Protein AF-A0A1S4FGE3-F1 (afdb_monomer)

InterPro domains:
  IPR006578 MADF domain [PF10545] (17-97)
  IPR006578 MADF domain [PS51029] (16-102)
  IPR039353 Transcription factor Adf-1 [PTHR12243] (13-329)

Radius of gyration: 38.22 Å; Cα contacts (8 Å, |Δi|>4): 80; chains: 1; bounding box: 98×77×122 Å

Solvent-accessible surface area (backbone atoms only — not comparable to full-atom values): 21912 Å² total; per-residue (Å²): 134,83,79,74,93,75,52,76,67,59,53,55,54,50,50,54,50,48,51,53,51,63,76,37,48,58,77,72,36,75,86,43,82,64,38,77,39,60,68,62,39,51,52,50,30,32,60,60,8,54,80,70,80,31,53,26,68,52,36,48,52,52,50,52,56,51,50,54,52,42,53,54,52,51,53,48,54,75,74,38,86,76,83,79,65,86,75,61,81,61,48,76,72,53,50,72,51,64,83,60,56,68,74,84,64,89,51,89,72,68,80,80,77,79,78,80,77,76,91,78,83,91,78,94,76,91,79,82,94,76,87,92,82,85,84,88,76,87,82,89,82,86,89,82,87,83,84,89,85,89,81,86,80,92,79,90,84,82,90,83,87,79,85,73,81,77,82,73,81,79,74,85,73,89,80,81,80,95,80,86,88,87,79,91,81,82,92,77,88,79,82,88,80,90,85,82,88,83,90,76,83,82,80,88,79,74,87,77,75,80,83,57,75,68,59,59,53,52,52,54,52,55,51,51,54,52,51,51,54,55,55,58,72,64,72,79,58,84,85,47,60,76,59,46,54,59,49,51,52,54,49,51,51,52,51,51,52,51,44,55,55,26,54,76,77,38,52,70,59,28,53,53,49,50,53,54,50,52,51,51,54,51,50,53,52,50,51,54,49,51,57,50,51,53,52,53,51,51,51,51,52,54,52,50,51,51,52,52,53,50,52,54,51,52,51,52,51,52,52,52,52,52,54,53,53,53,55,59,53,58,62,65,78,75,112

Sequence (335 aa):
MRMSINTPEDCTINEQFIKLVHETPILWNLHLPLYRNREIKDQKWAEVGAVFNLSGTEAYKKFVALREKYKREQKLRESKSIAQTECWRLYDKLKFLDTVSFSRDRRWSKPKVVIRRQNGFGVSTALTRQDLSTLLVKSEFPEMHMESIPTSPSYQMSGEPSENESSEAYQDNSDYYNDSTMQGAHSEEPDGPDYAEKIESMPDVHPVASTSSTSIQHHQQQFLNRLESKTNAILDDHEKRKSSWVRCETLGHRVAQTMHTLEEHDPDLALKFDIMLSEAITSIKKDQLQRLIARQDQQREDDEQRKRLETVRLQQQQIMQMQQRQQQNTDNDTT

Structure (mmCIF, N/CA/C/O backbone):
data_AF-A0A1S4FGE3-F1
#
_entry.id   AF-A0A1S4FGE3-F1
#
loop_
_atom_site.group_PDB
_atom_site.id
_atom_site.type_symbol
_atom_site.label_atom_id
_atom_site.label_alt_id
_atom_site.label_comp_id
_atom_site.label_asym_id
_atom_site.label_entity_id
_atom_site.label_seq_id
_atom_site.pdbx_PDB_ins_code
_atom_site.Cartn_x
_atom_site.Cartn_y
_atom_site.Cartn_z
_atom_site.occupancy
_atom_site.B_iso_or_equiv
_atom_site.auth_seq_id
_atom_site.auth_comp_id
_atom_site.auth_asym_id
_atom_site.auth_atom_id
_atom_site.pdbx_PDB_model_num
ATOM 1 N N . MET A 1 1 ? 14.288 -14.459 20.335 1.00 33.69 1 MET A N 1
ATOM 2 C CA . MET A 1 1 ? 14.213 -15.695 19.525 1.00 33.69 1 MET A CA 1
ATOM 3 C C . MET A 1 1 ? 13.157 -15.518 18.446 1.00 33.69 1 MET A C 1
ATOM 5 O O . MET A 1 1 ? 11.995 -15.336 18.780 1.00 33.69 1 MET A O 1
ATOM 9 N N . ARG A 1 2 ? 13.541 -15.503 17.164 1.00 33.84 2 ARG A N 1
ATOM 10 C CA . ARG A 1 2 ? 12.575 -15.642 16.063 1.00 33.84 2 ARG A CA 1
ATOM 11 C C . ARG A 1 2 ? 12.194 -17.119 16.002 1.00 33.84 2 ARG A C 1
ATOM 13 O O . ARG A 1 2 ? 13.060 -17.933 15.708 1.00 33.84 2 ARG A O 1
ATOM 20 N N . MET A 1 3 ? 10.950 -17.447 16.339 1.00 34.97 3 MET A N 1
ATOM 21 C CA . MET A 1 3 ? 10.419 -18.803 16.204 1.00 34.97 3 MET A CA 1
ATOM 22 C C . MET A 1 3 ? 10.478 -19.204 14.726 1.00 34.97 3 MET A C 1
ATOM 24 O O . MET A 1 3 ? 9.911 -18.527 13.867 1.00 34.97 3 MET A O 1
ATOM 28 N N . SER A 1 4 ? 11.240 -20.252 14.431 1.00 40.00 4 SER A N 1
ATOM 29 C CA . SER A 1 4 ? 11.404 -20.834 13.102 1.00 40.00 4 SER A CA 1
ATOM 30 C C . SER A 1 4 ? 10.084 -21.480 12.665 1.00 40.00 4 SER A C 1
ATOM 32 O O . SER A 1 4 ? 9.757 -22.568 13.112 1.00 40.00 4 SER A O 1
ATOM 34 N N . ILE A 1 5 ? 9.326 -20.808 11.794 1.00 46.69 5 ILE A N 1
ATOM 35 C CA . ILE A 1 5 ? 7.921 -21.110 11.416 1.00 46.69 5 ILE A CA 1
ATOM 36 C C . ILE A 1 5 ? 7.782 -22.349 10.495 1.00 46.69 5 ILE A C 1
ATOM 38 O O . ILE A 1 5 ? 6.831 -22.451 9.728 1.00 46.69 5 ILE A O 1
ATOM 42 N N . ASN A 1 6 ? 8.739 -23.276 10.492 1.00 46.56 6 ASN A N 1
ATOM 43 C CA . ASN A 1 6 ? 8.763 -24.384 9.530 1.00 46.56 6 ASN A CA 1
ATOM 44 C C . ASN A 1 6 ? 9.095 -25.735 10.184 1.00 46.56 6 ASN A C 1
ATOM 46 O O . ASN A 1 6 ? 9.759 -26.564 9.561 1.00 46.56 6 ASN A O 1
ATOM 50 N N . THR A 1 7 ? 8.658 -25.988 11.420 1.00 55.31 7 THR A N 1
ATOM 51 C CA . THR A 1 7 ? 8.565 -27.379 11.885 1.00 55.31 7 THR A CA 1
ATOM 52 C C . THR A 1 7 ? 7.315 -28.021 11.254 1.00 55.31 7 THR A C 1
ATOM 54 O O . THR A 1 7 ? 6.288 -27.360 11.079 1.00 55.31 7 THR A O 1
ATOM 57 N N . PRO A 1 8 ? 7.370 -29.298 10.842 1.00 58.94 8 PRO A N 1
ATOM 58 C CA . PRO A 1 8 ? 6.230 -29.977 10.218 1.00 58.94 8 PRO A CA 1
ATOM 59 C C . PRO A 1 8 ? 5.008 -30.085 11.148 1.00 58.94 8 PRO A C 1
ATOM 61 O O . PRO A 1 8 ? 3.876 -30.108 10.668 1.00 58.94 8 PRO A O 1
ATOM 64 N N . GLU A 1 9 ? 5.222 -30.078 12.464 1.00 61.41 9 GLU A N 1
ATOM 65 C CA . GLU A 1 9 ? 4.172 -30.113 13.491 1.00 61.41 9 GLU A CA 1
ATOM 66 C C . GLU A 1 9 ? 3.326 -28.828 13.509 1.00 61.41 9 GLU A C 1
ATOM 68 O O . GLU A 1 9 ? 2.098 -28.890 13.627 1.00 61.41 9 GLU A O 1
ATOM 73 N N . ASP A 1 10 ? 3.947 -27.670 13.263 1.00 66.12 10 ASP A N 1
ATOM 74 C CA . ASP A 1 10 ? 3.248 -26.383 13.201 1.00 66.12 10 ASP A CA 1
ATOM 75 C C . ASP A 1 10 ? 2.266 -26.315 12.024 1.00 66.12 10 ASP A C 1
ATOM 77 O O . ASP A 1 10 ? 1.242 -25.630 12.095 1.00 66.12 10 ASP A O 1
ATOM 81 N N . CYS A 1 11 ? 2.545 -27.022 10.924 1.00 72.69 11 CYS A N 1
ATOM 82 C CA . CYS A 1 11 ? 1.648 -27.061 9.772 1.00 72.69 11 CYS A CA 1
ATOM 83 C C . CYS A 1 11 ? 0.326 -27.747 10.140 1.00 72.69 11 CYS A C 1
ATOM 85 O O . CYS A 1 11 ? -0.731 -27.161 9.920 1.00 72.69 11 CYS A O 1
ATOM 87 N N . THR A 1 12 ? 0.381 -28.903 10.803 1.00 83.62 12 THR A N 1
ATOM 88 C CA . THR A 1 12 ? -0.801 -29.676 11.216 1.00 83.62 12 THR A CA 1
ATOM 89 C C . THR A 1 12 ? -1.676 -28.915 12.214 1.00 83.62 12 THR A C 1
ATOM 91 O O . THR A 1 12 ? -2.897 -28.872 12.061 1.00 83.62 12 THR A O 1
ATOM 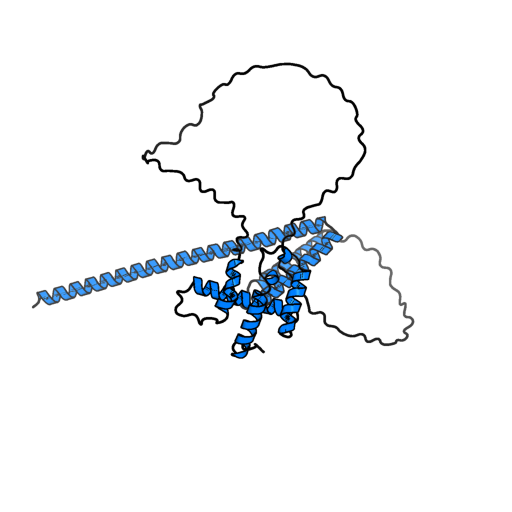94 N N . ILE A 1 13 ? -1.067 -28.251 13.204 1.00 88.00 13 ILE A N 1
ATOM 95 C CA . ILE A 1 13 ? -1.803 -27.443 14.191 1.00 88.00 13 ILE A CA 1
ATOM 96 C C . ILE A 1 13 ? -2.501 -26.265 13.502 1.00 88.00 13 ILE A C 1
ATOM 98 O O . ILE A 1 13 ? -3.664 -25.971 13.775 1.00 88.00 13 ILE A O 1
ATOM 102 N N . ASN A 1 14 ? -1.812 -25.592 12.576 1.00 90.75 14 ASN A N 1
ATOM 103 C CA . ASN A 1 14 ? -2.400 -24.485 11.828 1.00 90.75 14 ASN A CA 1
ATOM 104 C C . ASN A 1 14 ? -3.517 -24.953 10.881 1.00 90.75 14 ASN A C 1
ATOM 106 O O . ASN A 1 14 ? -4.505 -24.240 10.732 1.00 90.75 14 ASN A O 1
ATOM 110 N N . GLU A 1 15 ? -3.407 -26.139 10.276 1.00 91.94 15 GLU A N 1
ATOM 111 C CA . GLU A 1 15 ? -4.487 -26.731 9.473 1.00 91.94 15 GLU A CA 1
ATOM 112 C C . GLU A 1 15 ? -5.746 -26.975 10.308 1.00 91.94 15 GLU A C 1
ATOM 114 O O . GLU A 1 15 ? -6.838 -26.580 9.897 1.00 91.94 15 GLU A O 1
ATOM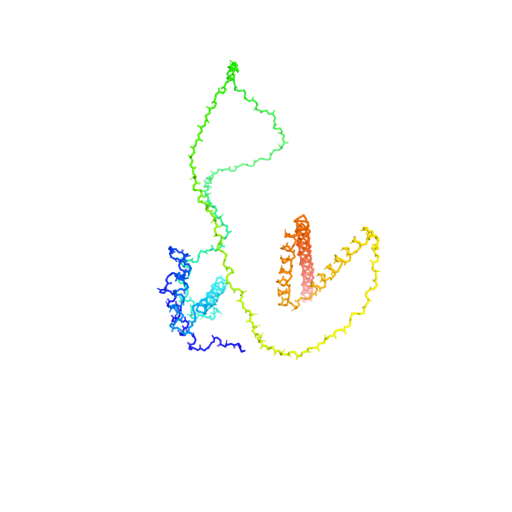 119 N N . GLN A 1 16 ? -5.598 -27.583 11.488 1.00 92.75 16 GLN A N 1
ATOM 120 C CA . GLN A 1 16 ? -6.715 -27.823 12.404 1.00 92.75 16 GLN A CA 1
ATOM 121 C C . GLN A 1 16 ? -7.332 -26.510 12.893 1.00 92.75 16 GLN A C 1
ATOM 123 O O . GLN A 1 16 ? -8.554 -26.376 12.919 1.00 92.75 16 GLN A O 1
ATOM 128 N N . PHE A 1 17 ? -6.496 -25.519 13.209 1.00 94.25 17 PHE A N 1
ATOM 129 C CA . PHE A 1 17 ? -6.947 -24.192 13.613 1.00 94.25 17 PHE A CA 1
ATOM 130 C C . PHE A 1 17 ? -7.776 -23.516 12.515 1.00 94.25 17 PHE A C 1
ATOM 132 O O . PHE A 1 17 ? -8.879 -23.038 12.770 1.00 94.25 17 PHE A O 1
ATOM 139 N N . ILE A 1 18 ? -7.284 -23.518 11.271 1.00 94.50 18 ILE A N 1
ATOM 140 C CA . ILE A 1 18 ? -8.003 -22.950 10.122 1.00 94.50 18 ILE A CA 1
ATOM 141 C C . ILE A 1 18 ? -9.325 -23.684 9.896 1.00 94.50 18 ILE A C 1
ATOM 143 O O . ILE A 1 18 ? -10.336 -23.039 9.622 1.00 94.50 18 ILE A O 1
ATOM 147 N N . LYS A 1 19 ? -9.333 -25.016 10.029 1.00 94.50 19 LYS A N 1
ATOM 148 C CA . LYS A 1 19 ? -10.546 -25.824 9.890 1.00 94.50 19 LYS A CA 1
ATOM 149 C C . LYS A 1 19 ? -11.605 -25.422 10.920 1.00 94.50 19 LYS A C 1
ATOM 151 O O . LYS A 1 19 ? -12.747 -25.194 10.535 1.00 94.50 19 LYS A O 1
ATOM 156 N N . LEU A 1 20 ? -11.218 -25.264 12.186 1.00 95.25 20 LEU A N 1
ATOM 157 C CA . LEU A 1 20 ? -12.145 -24.863 13.242 1.00 95.25 20 LEU A CA 1
ATOM 158 C C . LEU A 1 20 ? -12.687 -23.444 13.008 1.00 95.25 20 LEU A C 1
ATOM 160 O O . LEU A 1 20 ? -13.889 -23.221 13.107 1.00 95.25 20 LEU A O 1
ATOM 164 N N . VAL A 1 21 ? -11.829 -22.500 12.596 1.00 94.69 21 VAL A N 1
ATOM 165 C CA . VAL A 1 21 ? -12.273 -21.142 12.234 1.00 94.69 21 VAL A CA 1
ATOM 166 C C . VAL A 1 21 ? -13.258 -21.175 11.062 1.00 94.69 21 VAL A C 1
ATOM 168 O O . VAL A 1 21 ? -14.271 -20.475 11.094 1.00 94.69 21 VAL A O 1
ATOM 171 N N . HIS A 1 22 ? -12.998 -22.000 10.045 1.00 94.50 22 HIS A N 1
ATOM 172 C CA . HIS A 1 22 ? -13.895 -22.183 8.904 1.00 94.50 22 HIS A CA 1
ATOM 173 C C . HIS A 1 22 ? -15.272 -22.721 9.335 1.00 94.50 22 HIS A C 1
ATOM 175 O O . HIS A 1 22 ? -16.289 -22.185 8.897 1.00 94.50 22 HIS A O 1
ATOM 181 N N . GLU A 1 23 ? -15.306 -23.695 10.250 1.00 94.50 23 GLU A N 1
ATOM 182 C CA . GLU A 1 23 ? -16.528 -24.257 10.855 1.00 94.50 23 GLU A CA 1
ATOM 183 C C . GLU A 1 23 ? -17.288 -23.261 11.753 1.00 94.50 23 GLU A C 1
ATOM 185 O O . GLU A 1 23 ? -18.463 -23.472 12.051 1.00 94.50 23 GLU A O 1
ATOM 190 N N . THR A 1 24 ? -16.673 -22.127 12.109 1.00 94.12 24 THR A N 1
ATOM 191 C CA . THR A 1 24 ? -17.303 -21.012 12.838 1.00 94.12 24 THR A CA 1
ATOM 192 C C . THR A 1 24 ? -17.514 -19.762 11.958 1.00 94.12 24 THR A C 1
ATOM 194 O O . THR A 1 24 ? -16.797 -18.766 12.101 1.00 94.12 24 THR A O 1
ATOM 197 N N . PRO A 1 25 ? -18.526 -19.743 11.065 1.00 91.56 25 PRO A N 1
ATOM 198 C CA . PRO A 1 25 ? -18.816 -18.631 10.157 1.00 91.56 25 PRO A CA 1
ATOM 199 C C . PRO A 1 25 ? -18.889 -17.239 10.790 1.00 91.56 25 PRO A C 1
ATOM 201 O O . PRO A 1 25 ? -18.498 -16.269 10.152 1.00 91.56 25 PRO A O 1
ATOM 204 N N . ILE A 1 26 ? -19.346 -17.114 12.041 1.00 92.44 26 ILE A N 1
ATOM 205 C CA . ILE A 1 26 ? -19.479 -15.818 12.737 1.00 92.44 26 ILE A CA 1
ATOM 206 C C . ILE A 1 26 ? -18.128 -15.081 12.838 1.00 92.44 26 ILE A C 1
ATOM 208 O O . ILE A 1 26 ? -18.096 -13.854 12.905 1.00 92.44 26 ILE A O 1
ATOM 212 N N . LEU A 1 27 ? -17.002 -15.801 12.795 1.00 92.44 27 LEU A N 1
ATOM 213 C CA . LEU A 1 27 ? -15.669 -15.204 12.895 1.00 92.44 27 LEU A CA 1
ATOM 214 C C . LEU A 1 27 ? -15.184 -14.547 11.596 1.00 92.44 27 LEU A C 1
ATOM 216 O O . LEU A 1 27 ? -14.357 -13.632 11.643 1.00 92.44 27 LEU A O 1
ATOM 220 N N . TRP A 1 28 ? -15.674 -14.986 10.435 1.00 90.44 28 TRP A N 1
ATOM 221 C CA . TRP A 1 28 ? -15.123 -14.583 9.135 1.00 90.44 28 TRP A CA 1
ATOM 222 C C . TRP A 1 28 ? -16.167 -14.155 8.101 1.00 90.44 28 TRP A C 1
ATOM 224 O O . TRP A 1 28 ? -15.826 -13.407 7.186 1.00 90.44 28 TRP A O 1
ATOM 234 N N . ASN A 1 29 ? -17.419 -14.585 8.231 1.00 89.31 29 ASN A N 1
ATOM 235 C CA . ASN A 1 29 ? -18.477 -14.314 7.269 1.00 89.31 29 ASN A CA 1
ATOM 236 C C . ASN A 1 29 ? -19.230 -13.020 7.610 1.00 89.31 29 ASN A C 1
ATOM 238 O O . ASN A 1 29 ? -20.073 -12.994 8.506 1.00 89.31 29 ASN A O 1
ATOM 242 N N . LEU A 1 30 ? -18.964 -11.966 6.834 1.00 86.81 30 LEU A N 1
ATOM 243 C CA . LEU A 1 30 ? -19.574 -10.644 7.004 1.00 86.81 30 LEU A CA 1
ATOM 244 C C . LEU A 1 30 ? -21.077 -10.607 6.683 1.00 86.81 30 LEU A C 1
ATOM 246 O O . LEU A 1 30 ? -21.754 -9.656 7.066 1.00 86.81 30 LEU A O 1
ATOM 250 N N . HIS A 1 31 ? -21.605 -11.609 5.976 1.00 86.31 31 HIS A N 1
ATOM 251 C CA . HIS A 1 31 ? -23.025 -11.668 5.623 1.00 86.31 31 HIS A CA 1
ATOM 252 C C . HIS A 1 31 ? -23.911 -12.131 6.780 1.00 86.31 31 HIS A C 1
ATOM 254 O O . HIS A 1 31 ? -25.134 -12.025 6.691 1.00 86.31 31 HIS A O 1
ATOM 260 N N . LEU A 1 32 ? -23.325 -12.653 7.860 1.00 87.12 32 LEU A N 1
ATOM 261 C CA . LEU A 1 32 ? -24.103 -13.074 9.015 1.00 87.12 32 LEU A CA 1
ATOM 262 C C . LEU A 1 32 ? -24.541 -11.858 9.837 1.00 87.12 32 LEU A C 1
ATOM 264 O O . LEU A 1 32 ? -23.693 -11.047 10.208 1.00 87.12 32 LEU A O 1
ATOM 268 N N . PRO A 1 33 ? -25.828 -11.750 10.216 1.00 86.62 33 PRO A N 1
ATOM 269 C CA . PRO A 1 33 ? -26.301 -10.671 11.086 1.00 86.62 33 PRO A CA 1
ATOM 270 C C . PRO A 1 33 ? -25.510 -10.590 12.399 1.00 86.62 33 PRO A C 1
ATOM 272 O O . PRO A 1 33 ? -25.158 -9.507 12.862 1.00 86.62 33 PRO A O 1
ATOM 275 N N . LEU A 1 34 ? -25.150 -11.756 12.946 1.00 87.38 34 LEU A N 1
ATOM 276 C CA . LEU A 1 34 ? -24.386 -11.889 14.186 1.00 87.38 34 LEU A CA 1
ATOM 277 C C . LEU A 1 34 ? -22.908 -11.495 14.049 1.00 87.38 34 LEU A C 1
ATOM 279 O O . LEU A 1 34 ? -22.242 -11.329 15.063 1.00 87.38 34 LEU A O 1
ATOM 283 N N . TYR A 1 35 ? -22.387 -11.300 12.832 1.00 87.06 35 TYR A N 1
ATOM 284 C CA . TYR A 1 35 ? -20.998 -10.876 12.616 1.00 87.06 35 TYR A CA 1
ATOM 285 C C . TYR A 1 35 ? -20.697 -9.508 13.247 1.00 87.06 35 TYR A C 1
ATOM 287 O O . TYR A 1 35 ? -19.576 -9.254 13.688 1.00 87.06 35 TYR A O 1
ATOM 295 N N . ARG A 1 36 ? -21.694 -8.614 13.302 1.00 86.88 36 ARG A N 1
ATOM 296 C CA . ARG A 1 36 ? -21.554 -7.287 13.924 1.00 86.88 36 ARG A CA 1
ATOM 297 C C . ARG A 1 36 ? -21.568 -7.335 15.452 1.00 86.88 36 ARG A C 1
ATOM 299 O O . ARG A 1 36 ? -21.158 -6.366 16.081 1.00 86.88 36 ARG A O 1
ATOM 306 N N . ASN A 1 37 ? -22.014 -8.440 16.051 1.00 92.00 37 ASN A N 1
ATOM 307 C CA . ASN A 1 37 ? -22.041 -8.574 17.499 1.00 92.00 37 ASN A CA 1
ATOM 308 C C . ASN A 1 37 ? -20.637 -8.928 18.018 1.00 92.00 37 ASN A C 1
ATOM 310 O O . ASN A 1 37 ? -20.139 -10.042 17.829 1.00 92.00 37 ASN A O 1
ATOM 314 N N . ARG A 1 38 ? -20.000 -7.952 18.672 1.00 90.31 38 ARG A N 1
ATOM 315 C CA . ARG A 1 38 ? -18.651 -8.084 19.229 1.00 90.31 38 ARG A CA 1
ATOM 316 C C . ARG A 1 38 ? -18.573 -9.145 20.325 1.00 90.31 38 ARG A C 1
ATOM 318 O O . ARG A 1 38 ? -17.650 -9.948 20.300 1.00 90.31 38 ARG A O 1
ATOM 325 N N . GLU A 1 39 ? -19.538 -9.180 21.235 1.00 92.94 39 GLU A N 1
ATOM 326 C CA . GLU A 1 39 ? -19.537 -10.098 22.377 1.00 92.94 39 GLU A CA 1
ATOM 327 C C . GLU A 1 39 ? -19.582 -11.561 21.919 1.00 92.94 39 GLU A C 1
ATOM 329 O O . GLU A 1 39 ? -18.775 -12.382 22.351 1.00 92.94 39 GLU A O 1
ATOM 334 N N . ILE A 1 40 ? -20.439 -11.864 20.938 1.00 93.38 40 ILE A N 1
ATOM 335 C CA . ILE A 1 40 ? -20.522 -13.207 20.345 1.00 93.38 40 ILE A CA 1
ATOM 336 C C . ILE A 1 40 ? -19.205 -13.574 19.650 1.00 93.38 40 ILE A C 1
ATOM 338 O O . ILE A 1 40 ? -18.752 -14.713 19.745 1.00 93.38 40 ILE A O 1
ATOM 342 N N . LYS A 1 41 ? -18.559 -12.631 18.955 1.00 93.00 41 LYS A N 1
ATOM 343 C CA . LYS A 1 41 ? -17.256 -12.885 18.325 1.00 93.00 41 LYS A CA 1
ATOM 344 C C . LYS A 1 41 ? -16.163 -13.153 19.349 1.00 93.00 41 LYS A C 1
ATOM 346 O O . LYS A 1 41 ? -15.389 -14.083 19.145 1.00 93.00 41 LYS A O 1
ATOM 351 N N . ASP A 1 42 ? -16.104 -12.370 20.419 1.00 93.38 42 ASP A N 1
ATOM 352 C CA . ASP A 1 42 ? -15.109 -12.533 21.479 1.00 93.38 42 ASP A CA 1
ATOM 353 C C . ASP A 1 42 ? -15.298 -13.888 22.181 1.00 93.38 42 ASP A C 1
ATOM 355 O O . ASP A 1 42 ? -14.330 -14.631 22.362 1.00 93.38 42 ASP A O 1
ATOM 359 N N . GLN A 1 43 ? -16.550 -14.282 22.441 1.00 95.69 43 GLN A N 1
ATOM 360 C CA . GLN A 1 43 ? -16.887 -15.614 22.945 1.00 95.69 43 GLN A CA 1
ATOM 361 C C . GLN A 1 43 ? -16.450 -16.721 21.977 1.00 95.69 43 GLN A C 1
ATOM 363 O O . GLN A 1 43 ? -15.809 -17.687 22.387 1.00 95.69 43 GLN A O 1
ATOM 368 N N . LYS A 1 44 ? -16.734 -16.582 20.677 1.00 96.38 44 LYS A N 1
ATOM 369 C CA . LYS A 1 44 ? -16.341 -17.583 19.674 1.00 96.38 44 LYS A CA 1
ATOM 370 C C . LYS A 1 44 ? -14.831 -17.675 19.491 1.00 96.38 44 LYS A C 1
ATOM 372 O O . LYS A 1 44 ? -14.312 -18.776 19.324 1.00 96.38 44 LYS A O 1
ATOM 377 N N . TRP A 1 45 ? -14.105 -16.565 19.580 1.00 96.62 45 TRP A N 1
ATOM 378 C CA . TRP A 1 45 ? -12.646 -16.594 19.596 1.00 96.62 45 TRP A CA 1
ATOM 379 C C . TRP A 1 45 ? -12.100 -17.293 20.838 1.00 96.62 45 TRP A C 1
ATOM 381 O O . TRP A 1 45 ? -11.129 -18.037 20.717 1.00 96.62 45 TRP A O 1
ATOM 391 N N . ALA A 1 46 ? -12.718 -17.097 22.005 1.00 95.62 46 ALA A N 1
ATOM 392 C CA . ALA A 1 46 ? -12.348 -17.810 23.224 1.00 95.62 46 ALA A CA 1
ATOM 393 C C . ALA A 1 46 ? -12.616 -19.322 23.110 1.00 95.62 46 ALA A C 1
ATOM 395 O O . ALA A 1 46 ? -11.738 -20.110 23.450 1.00 95.62 46 ALA A O 1
ATOM 396 N N . GLU A 1 47 ? -13.768 -19.730 22.563 1.00 96.25 47 GLU A N 1
ATOM 397 C CA . GLU A 1 47 ? -14.092 -21.143 22.300 1.00 96.25 47 GLU A CA 1
ATOM 398 C C . GLU A 1 47 ? -13.070 -21.795 21.354 1.00 96.25 47 GLU A C 1
ATOM 400 O O . GLU A 1 47 ? -12.536 -22.862 21.651 1.00 96.25 47 GLU A O 1
ATOM 405 N N . VAL A 1 48 ? -12.753 -21.136 20.232 1.00 95.56 48 VAL A N 1
ATOM 406 C CA . VAL A 1 48 ? -11.753 -21.623 19.266 1.00 95.56 48 VAL A CA 1
ATOM 407 C C . VAL A 1 48 ? -10.360 -21.664 19.892 1.00 95.56 48 VAL A C 1
ATOM 409 O O . VAL A 1 48 ? -9.635 -22.638 19.707 1.00 95.56 48 VAL A O 1
ATOM 412 N N . GLY A 1 49 ? -9.973 -20.625 20.635 1.00 93.81 49 GLY A N 1
ATOM 413 C CA . GLY A 1 49 ? -8.669 -20.528 21.289 1.00 93.81 49 GLY A CA 1
ATOM 414 C C . GLY A 1 49 ? -8.450 -21.606 22.347 1.00 93.81 49 GLY A C 1
ATOM 415 O O . GLY A 1 49 ? -7.373 -22.202 22.383 1.00 93.81 49 GLY A O 1
ATOM 416 N N . ALA A 1 50 ? -9.482 -21.924 23.134 1.00 94.75 50 ALA A N 1
ATOM 417 C CA . ALA A 1 50 ? -9.415 -22.922 24.198 1.00 94.75 50 ALA A CA 1
ATOM 418 C C . ALA A 1 50 ? -8.970 -24.305 23.690 1.00 94.75 50 ALA A C 1
ATOM 420 O O . ALA A 1 50 ? -8.175 -24.968 24.350 1.00 94.75 50 ALA A O 1
ATOM 421 N N . VAL A 1 51 ? -9.388 -24.706 22.481 1.00 95.12 51 VAL A N 1
ATOM 422 C CA . VAL A 1 51 ? -8.977 -25.980 21.852 1.00 95.12 51 VAL A CA 1
ATOM 423 C C . VAL A 1 51 ? -7.463 -26.045 21.603 1.00 95.12 51 VAL A C 1
ATOM 425 O O . VAL A 1 51 ? -6.875 -27.124 21.607 1.00 95.12 51 VAL A O 1
ATOM 428 N N . PHE A 1 52 ? -6.816 -24.894 21.415 1.00 92.62 52 PHE A N 1
ATOM 429 C CA . PHE A 1 52 ? -5.386 -24.776 21.121 1.00 92.62 52 PHE A CA 1
ATOM 430 C C . PHE A 1 52 ? -4.573 -24.209 22.291 1.00 92.62 52 PHE A C 1
ATOM 432 O O . PHE A 1 52 ? -3.415 -23.844 22.091 1.00 92.62 52 PHE A O 1
ATOM 439 N N . ASN A 1 53 ? -5.153 -24.135 23.496 1.00 93.50 53 ASN A N 1
ATOM 440 C CA . ASN A 1 53 ? -4.549 -23.493 24.670 1.00 93.50 53 ASN A CA 1
ATOM 441 C C . ASN A 1 53 ? -4.142 -22.028 24.419 1.00 93.50 53 ASN A C 1
ATOM 443 O O . ASN A 1 53 ? -3.099 -21.573 24.884 1.00 93.50 53 ASN A O 1
ATOM 447 N N . LEU A 1 54 ? -4.957 -21.298 23.656 1.00 93.38 54 LEU A N 1
ATOM 448 C CA . LEU A 1 54 ? -4.791 -19.874 23.374 1.00 93.38 54 LEU A CA 1
ATOM 449 C C . LEU A 1 54 ? -5.935 -19.084 24.007 1.00 93.38 54 LEU A C 1
ATOM 451 O O . LEU A 1 54 ? -7.086 -19.522 24.005 1.00 93.38 54 LEU A O 1
ATOM 455 N N . SER A 1 55 ? -5.647 -17.874 24.471 1.00 95.12 55 SER A N 1
ATOM 456 C CA . SER A 1 55 ? -6.707 -16.906 24.757 1.00 95.12 55 SER A CA 1
ATOM 457 C C . SER A 1 55 ? -7.424 -16.492 23.465 1.00 95.12 55 SER A C 1
ATOM 459 O O . SER A 1 55 ? -6.864 -16.572 22.366 1.00 95.12 55 SER A O 1
ATOM 461 N N . GLY A 1 56 ? -8.663 -16.000 23.571 1.00 92.88 56 GLY A N 1
ATOM 462 C CA . GLY A 1 56 ? -9.407 -15.529 22.395 1.00 92.88 56 GLY A CA 1
ATOM 463 C C . GLY A 1 56 ? -8.660 -14.439 21.614 1.00 92.88 56 GLY A C 1
ATOM 464 O O . GLY A 1 56 ? -8.659 -14.431 20.382 1.00 92.88 56 GLY A O 1
ATOM 465 N N . THR A 1 57 ? -7.925 -13.571 22.315 1.00 92.62 57 THR A N 1
ATOM 466 C CA . THR A 1 57 ? -7.110 -12.518 21.692 1.00 92.62 57 THR A CA 1
ATOM 467 C C . THR A 1 57 ? -5.904 -13.087 20.940 1.00 92.62 57 THR A C 1
ATOM 469 O O . THR A 1 57 ? -5.580 -12.620 19.846 1.00 92.62 57 THR A O 1
ATOM 472 N N . GLU A 1 58 ? -5.250 -14.121 21.469 1.00 92.25 58 GLU A N 1
ATOM 473 C CA . GLU A 1 58 ? -4.146 -14.817 20.801 1.00 92.25 58 GLU A CA 1
ATOM 474 C C . GLU A 1 58 ? -4.623 -15.626 19.595 1.00 92.25 58 GLU A C 1
ATOM 476 O O . GLU A 1 58 ? -3.977 -15.589 18.545 1.00 92.25 58 GLU A O 1
ATOM 481 N N . ALA A 1 59 ? -5.772 -16.298 19.704 1.00 94.31 59 ALA A N 1
ATOM 482 C CA . ALA A 1 59 ? -6.405 -16.999 18.591 1.00 94.31 59 ALA A CA 1
ATOM 483 C C . ALA A 1 59 ? -6.717 -16.029 17.441 1.00 94.31 59 ALA A C 1
ATOM 485 O O . ALA A 1 59 ? -6.348 -16.281 16.290 1.00 94.31 59 ALA A O 1
ATOM 486 N N . TYR A 1 60 ? -7.289 -14.864 17.756 1.00 93.44 60 TYR A N 1
ATOM 487 C CA . TYR A 1 60 ? -7.508 -13.806 16.776 1.00 93.44 60 TYR A CA 1
ATOM 488 C C . TYR A 1 60 ? -6.194 -13.331 16.132 1.00 93.44 60 TYR A C 1
ATOM 490 O O . TYR A 1 60 ? -6.083 -13.309 14.903 1.00 93.44 60 TYR A O 1
ATOM 498 N N . LYS A 1 61 ? -5.161 -13.013 16.927 1.00 92.81 61 LYS A N 1
ATOM 499 C CA . LYS A 1 61 ? -3.839 -12.595 16.414 1.00 92.81 61 LYS A CA 1
ATOM 500 C C . LYS A 1 61 ? -3.223 -13.651 15.490 1.00 92.81 61 LYS A C 1
ATOM 502 O O . LYS A 1 61 ? -2.711 -13.312 14.419 1.00 92.81 61 LYS A O 1
ATOM 507 N N . LYS A 1 62 ? -3.314 -14.931 15.866 1.00 93.75 62 LYS A N 1
ATOM 508 C CA . LYS A 1 62 ? -2.860 -16.068 15.055 1.00 93.75 62 LYS A CA 1
ATOM 509 C C . LYS A 1 62 ? -3.607 -16.123 13.721 1.00 93.75 62 LYS A C 1
ATOM 511 O O . LYS A 1 62 ? -2.973 -16.240 12.671 1.00 93.75 62 LYS A O 1
ATOM 516 N N . PHE A 1 63 ? -4.930 -15.967 13.737 1.00 94.44 63 PHE A N 1
ATOM 517 C CA . PHE A 1 63 ? -5.736 -15.933 12.518 1.00 94.44 63 PHE A CA 1
ATOM 518 C C . PHE A 1 63 ? -5.395 -14.743 11.610 1.00 94.44 63 PHE A C 1
ATOM 520 O O . PHE A 1 63 ? -5.235 -14.921 10.402 1.00 94.44 63 PHE A O 1
ATOM 527 N N . VAL A 1 64 ? -5.216 -13.541 12.169 1.00 91.81 64 VAL A N 1
ATOM 528 C CA . VAL A 1 64 ? -4.797 -12.351 11.408 1.00 91.81 64 VAL A CA 1
ATOM 529 C C . VAL A 1 64 ? -3.454 -12.594 10.720 1.00 91.81 64 VAL A C 1
ATOM 531 O O . VAL A 1 64 ? -3.325 -12.332 9.523 1.00 91.81 64 VAL A O 1
ATOM 534 N N . ALA A 1 65 ? -2.472 -13.159 11.426 1.00 90.88 65 ALA A N 1
ATOM 535 C CA . ALA A 1 65 ? -1.169 -13.483 10.848 1.00 90.88 65 ALA A CA 1
ATOM 536 C C . ALA A 1 65 ? -1.276 -14.484 9.680 1.00 90.88 65 ALA A C 1
ATOM 538 O O . ALA A 1 65 ? -0.640 -14.289 8.637 1.00 90.88 65 ALA A O 1
ATOM 539 N N . LEU A 1 66 ? -2.113 -15.519 9.824 1.00 92.31 66 LEU A N 1
ATOM 540 C CA . LEU A 1 66 ? -2.399 -16.493 8.764 1.00 92.31 66 LEU A CA 1
ATOM 541 C C . LEU A 1 66 ? -3.080 -15.832 7.557 1.00 92.31 66 LEU A C 1
ATOM 543 O O . LEU A 1 66 ? -2.649 -16.031 6.421 1.00 92.31 66 LEU A O 1
ATOM 547 N N . ARG A 1 67 ? -4.088 -14.986 7.788 1.00 92.50 67 ARG A N 1
ATOM 548 C CA . ARG A 1 67 ? -4.805 -14.258 6.733 1.00 92.50 67 ARG A CA 1
ATOM 549 C C . ARG A 1 67 ? -3.906 -13.271 5.982 1.00 92.50 67 ARG A C 1
ATOM 551 O O . ARG A 1 67 ? -4.009 -13.151 4.765 1.00 92.50 67 ARG A O 1
ATOM 558 N N . GLU A 1 68 ? -3.006 -12.574 6.668 1.00 89.88 68 GLU A N 1
ATOM 559 C CA . GLU A 1 68 ? -2.049 -11.670 6.016 1.00 89.88 68 GLU A CA 1
ATOM 560 C C . GLU A 1 68 ? -1.011 -12.434 5.183 1.00 89.88 68 GLU A C 1
ATOM 562 O O . GLU A 1 68 ? -0.632 -11.987 4.096 1.00 89.88 68 GLU A O 1
ATOM 567 N N . LYS A 1 69 ? -0.584 -13.622 5.636 1.00 89.75 69 LYS A N 1
ATOM 568 C CA . LYS A 1 69 ? 0.245 -14.522 4.820 1.00 89.75 69 LYS A CA 1
ATOM 569 C C . LYS A 1 69 ? -0.515 -15.010 3.582 1.00 89.75 69 LYS A C 1
ATOM 571 O O . LYS A 1 69 ? 0.050 -14.964 2.493 1.00 89.75 69 LYS A O 1
ATOM 576 N N . TYR A 1 70 ? -1.793 -15.363 3.730 1.00 91.00 70 TYR A N 1
ATOM 577 C CA . TYR A 1 70 ? -2.679 -15.738 2.624 1.00 91.00 70 TYR A CA 1
ATOM 578 C C . TYR A 1 70 ? -2.798 -14.645 1.561 1.00 91.00 70 TYR A C 1
ATOM 580 O O . TYR A 1 70 ? -2.550 -14.914 0.391 1.00 91.00 70 TYR A O 1
ATOM 588 N N . LYS A 1 71 ? -3.073 -13.395 1.950 1.00 89.12 71 LYS A N 1
ATOM 589 C CA . LYS A 1 71 ? -3.155 -12.274 0.996 1.00 89.12 71 LYS A CA 1
ATOM 590 C C . LYS A 1 71 ? -1.845 -12.030 0.247 1.00 89.12 71 LYS A C 1
ATOM 592 O O . LYS A 1 71 ? -1.860 -11.713 -0.941 1.00 89.12 71 LYS A O 1
ATOM 597 N N . ARG A 1 72 ? -0.701 -12.147 0.934 1.00 87.19 72 ARG A N 1
ATOM 598 C CA . ARG A 1 72 ? 0.618 -12.025 0.290 1.00 87.19 72 ARG A CA 1
ATOM 599 C C . ARG A 1 72 ? 0.832 -13.126 -0.743 1.00 87.19 72 ARG A C 1
ATOM 601 O O . ARG A 1 72 ? 1.277 -12.825 -1.845 1.00 87.19 72 ARG A O 1
ATOM 608 N N . GLU A 1 73 ? 0.474 -14.357 -0.396 1.00 87.06 73 GLU A N 1
ATOM 609 C CA . GLU A 1 73 ? 0.549 -15.514 -1.288 1.00 87.06 73 GLU A CA 1
ATOM 610 C C . GLU A 1 73 ? -0.403 -15.372 -2.490 1.00 87.06 73 GLU A C 1
ATOM 612 O O . GLU A 1 73 ? 0.000 -15.612 -3.625 1.00 87.06 73 GLU A O 1
ATOM 617 N N . GLN A 1 74 ? -1.631 -14.892 -2.270 1.00 86.88 74 GLN A N 1
ATOM 618 C CA . GLN A 1 74 ? -2.615 -14.602 -3.318 1.00 86.88 74 GLN A CA 1
ATOM 619 C C . GLN A 1 74 ? -2.082 -13.574 -4.325 1.00 86.88 74 GLN A C 1
ATOM 621 O O . GLN A 1 74 ? -2.017 -13.859 -5.518 1.00 86.88 74 GLN A O 1
ATOM 626 N N . LYS A 1 75 ? -1.593 -12.420 -3.850 1.00 85.06 75 LYS A N 1
ATOM 627 C CA . LYS A 1 75 ? -1.001 -11.383 -4.712 1.00 85.06 75 LYS A CA 1
ATOM 628 C C . LYS A 1 75 ? 0.226 -11.893 -5.471 1.00 85.06 75 LYS A C 1
ATOM 630 O O . LYS A 1 75 ? 0.458 -11.525 -6.622 1.00 85.06 75 LYS A O 1
ATOM 635 N N . LEU A 1 76 ? 1.036 -12.729 -4.825 1.00 82.75 76 LEU A N 1
ATOM 636 C CA . LEU A 1 76 ? 2.216 -13.312 -5.448 1.00 82.75 76 LEU A CA 1
ATOM 637 C C . LEU A 1 76 ? 1.823 -14.234 -6.611 1.00 82.75 76 LEU A C 1
ATOM 639 O O . LEU A 1 76 ? 2.408 -14.111 -7.686 1.00 82.75 76 LEU A O 1
ATOM 643 N N . ARG A 1 77 ? 0.785 -15.060 -6.429 1.00 83.25 77 ARG A N 1
ATOM 644 C CA . ARG A 1 77 ? 0.204 -15.929 -7.468 1.00 83.25 77 ARG A CA 1
ATOM 645 C C . ARG A 1 77 ? -0.467 -15.163 -8.607 1.00 83.25 77 ARG A C 1
ATOM 647 O O . ARG A 1 77 ? -0.387 -15.603 -9.744 1.00 83.25 77 ARG A O 1
ATOM 654 N N . GLU A 1 78 ? -1.085 -14.020 -8.326 1.00 81.12 78 GLU A N 1
ATOM 655 C CA . GLU A 1 78 ? -1.638 -13.133 -9.362 1.00 81.12 78 GLU A CA 1
ATOM 656 C C . GLU A 1 78 ? -0.533 -12.471 -10.204 1.00 81.12 78 GLU A C 1
ATOM 658 O O . GLU A 1 78 ? -0.691 -12.276 -11.406 1.00 81.12 78 GLU A O 1
ATOM 663 N N . SER A 1 79 ? 0.599 -12.126 -9.578 1.00 76.94 79 SER A N 1
ATOM 664 C CA . SER A 1 79 ? 1.709 -11.410 -10.228 1.00 76.94 79 SER A CA 1
ATOM 665 C C . SER A 1 79 ? 2.700 -12.297 -10.991 1.00 76.94 79 SER A C 1
ATOM 667 O O . SER A 1 79 ? 3.361 -11.817 -11.912 1.00 76.94 79 SER A O 1
ATOM 669 N N . LYS A 1 80 ? 2.847 -13.571 -10.610 1.00 65.81 80 LYS A N 1
ATOM 670 C CA . LYS A 1 80 ? 3.819 -14.503 -11.197 1.00 65.81 80 LYS A CA 1
ATOM 671 C C . LYS A 1 80 ? 3.089 -15.681 -11.829 1.00 65.81 80 LYS A C 1
ATOM 673 O O . LYS A 1 80 ? 2.252 -16.304 -11.186 1.00 65.81 80 LYS A O 1
ATOM 678 N N . SER A 1 81 ? 3.460 -16.037 -13.061 1.00 56.88 81 SER A N 1
ATOM 679 C CA . SER A 1 81 ? 3.047 -17.299 -13.688 1.00 56.88 81 SER A CA 1
ATOM 680 C C . SER A 1 81 ? 3.552 -18.464 -12.830 1.00 56.88 81 SER A C 1
ATOM 682 O O . SER A 1 81 ? 4.740 -18.763 -12.864 1.00 56.88 81 SER A O 1
ATOM 684 N N . ILE A 1 82 ? 2.650 -18.994 -11.993 1.00 55.66 82 ILE A N 1
ATOM 685 C CA . ILE A 1 82 ? 2.503 -20.252 -11.217 1.00 55.66 82 ILE A CA 1
ATOM 686 C C . ILE A 1 82 ? 3.728 -21.172 -10.980 1.00 55.66 82 ILE A C 1
ATOM 688 O O . ILE A 1 82 ? 3.765 -21.876 -9.974 1.00 55.66 82 ILE A O 1
ATOM 692 N N . ALA A 1 83 ? 4.747 -21.182 -11.830 1.00 52.62 83 ALA A N 1
ATOM 693 C CA . ALA A 1 83 ? 5.769 -22.217 -11.919 1.00 52.62 83 ALA A CA 1
ATOM 694 C C . ALA A 1 83 ? 6.847 -22.235 -10.815 1.00 52.62 83 ALA A C 1
ATOM 696 O O . ALA A 1 83 ? 7.644 -23.167 -10.802 1.00 52.62 83 ALA A O 1
ATOM 697 N N . GLN A 1 84 ? 6.931 -21.250 -9.908 1.00 49.62 84 GLN A N 1
ATOM 698 C CA . GLN A 1 84 ? 8.131 -21.125 -9.057 1.00 49.62 84 GLN A CA 1
ATOM 699 C C . GLN A 1 84 ? 7.920 -20.695 -7.603 1.00 49.62 84 GLN A C 1
ATOM 701 O O . GLN A 1 84 ? 8.881 -20.336 -6.924 1.00 49.62 84 GLN A O 1
ATOM 706 N N . THR A 1 85 ? 6.692 -20.733 -7.095 1.00 54.00 85 THR A N 1
ATOM 707 C CA . THR A 1 85 ? 6.428 -20.348 -5.703 1.00 54.00 85 THR A CA 1
ATOM 708 C C . THR A 1 85 ? 6.200 -21.589 -4.862 1.00 54.00 85 THR A C 1
ATOM 710 O O . THR A 1 85 ? 5.279 -22.356 -5.145 1.00 54.00 85 THR A O 1
ATOM 713 N N . GLU A 1 86 ? 7.048 -21.783 -3.848 1.00 57.53 86 GLU A N 1
ATOM 714 C CA . GLU A 1 86 ? 6.858 -22.773 -2.787 1.00 57.53 86 GLU A CA 1
ATOM 715 C C . GLU A 1 86 ? 5.399 -22.729 -2.332 1.00 57.53 86 GLU A C 1
ATOM 717 O O . GLU A 1 86 ? 4.947 -21.750 -1.738 1.00 57.53 86 GLU A O 1
ATOM 722 N N . CYS A 1 87 ? 4.625 -23.755 -2.690 1.00 63.25 87 CYS A N 1
ATOM 723 C CA . CYS A 1 87 ? 3.202 -23.773 -2.405 1.00 63.25 87 CYS A CA 1
ATOM 724 C C . CYS A 1 87 ? 3.010 -23.814 -0.892 1.00 63.25 87 CYS A C 1
ATOM 726 O O . CYS A 1 87 ? 3.212 -24.848 -0.254 1.00 63.25 87 CYS A O 1
ATOM 728 N N . TRP A 1 88 ? 2.624 -22.681 -0.305 1.00 83.56 88 TRP A N 1
ATOM 729 C CA . TRP A 1 88 ? 2.255 -22.647 1.098 1.00 83.56 88 TRP A CA 1
ATOM 730 C C . TRP A 1 88 ? 1.053 -23.575 1.302 1.00 83.56 88 TRP A C 1
ATOM 732 O O . TRP A 1 88 ? -0.051 -23.273 0.862 1.00 83.56 88 TRP A O 1
ATOM 742 N N . ARG A 1 89 ? 1.271 -24.720 1.960 1.00 83.62 89 ARG A N 1
ATOM 743 C CA . ARG A 1 89 ? 0.298 -25.829 2.062 1.00 83.62 89 ARG A CA 1
ATOM 744 C C . ARG A 1 89 ? -1.055 -25.424 2.665 1.00 83.62 89 ARG A C 1
ATOM 746 O O . ARG A 1 89 ? -2.070 -26.042 2.373 1.00 83.62 89 ARG A O 1
ATOM 753 N N . LEU A 1 90 ? -1.077 -24.355 3.464 1.00 84.62 90 LEU A N 1
ATOM 754 C CA . LEU A 1 90 ? -2.291 -23.813 4.086 1.00 84.62 90 LEU A CA 1
ATOM 755 C C . LEU A 1 90 ? -3.105 -22.898 3.157 1.00 84.62 90 LEU A C 1
ATOM 757 O O . LEU A 1 90 ? -4.207 -22.497 3.526 1.00 84.62 90 LEU A O 1
ATOM 761 N N . TYR A 1 91 ? -2.582 -22.550 1.977 1.00 86.69 91 TYR A N 1
ATOM 762 C CA . TYR A 1 91 ? -3.230 -21.633 1.037 1.00 86.69 91 TYR A CA 1
ATOM 763 C C . TYR A 1 91 ? -4.622 -22.131 0.635 1.00 86.69 91 TYR A C 1
ATOM 765 O O . TYR A 1 91 ? -5.606 -21.414 0.808 1.00 86.69 91 TYR A O 1
ATOM 773 N N . ASP A 1 92 ? -4.726 -23.393 0.212 1.00 87.25 92 ASP A N 1
ATOM 774 C CA . ASP A 1 92 ? -6.000 -23.985 -0.212 1.00 87.25 92 ASP A CA 1
ATOM 775 C C . ASP A 1 92 ? -7.020 -24.056 0.931 1.00 87.25 92 ASP A C 1
ATOM 777 O O . ASP A 1 92 ? -8.225 -23.950 0.706 1.00 87.25 92 ASP A O 1
ATOM 781 N N . LYS A 1 93 ? -6.545 -24.181 2.177 1.00 89.31 93 LYS A N 1
ATOM 782 C CA . LYS A 1 93 ? -7.398 -24.229 3.371 1.00 89.31 93 LYS A CA 1
ATOM 783 C C . LYS A 1 93 ? -7.992 -22.869 3.731 1.00 89.31 93 LYS A C 1
ATOM 785 O O . LYS A 1 93 ? -9.016 -22.839 4.396 1.00 89.31 93 LYS A O 1
ATOM 790 N N . LEU A 1 94 ? -7.380 -21.763 3.302 1.00 90.94 94 LEU A N 1
ATOM 791 C CA . LEU A 1 94 ? -7.855 -20.394 3.548 1.00 90.94 94 LEU A CA 1
ATOM 792 C C . LEU A 1 94 ? -8.660 -19.812 2.380 1.00 90.94 94 LEU A C 1
ATOM 794 O O . LEU A 1 94 ? -9.202 -18.715 2.501 1.00 90.94 94 LEU A O 1
ATOM 798 N N . LYS A 1 95 ? -8.803 -20.562 1.282 1.00 89.69 95 LYS A N 1
ATOM 799 C CA . LYS A 1 95 ? -9.512 -20.134 0.071 1.00 89.69 95 LYS A CA 1
ATOM 800 C C . LYS A 1 95 ? -10.990 -19.802 0.300 1.00 89.69 95 LYS A C 1
ATOM 802 O O . LYS A 1 95 ? -11.567 -19.011 -0.438 1.00 89.69 95 LYS A O 1
ATOM 807 N N . PHE A 1 96 ? -11.610 -20.340 1.354 1.00 90.00 96 PHE A N 1
ATOM 808 C CA . PHE A 1 96 ? -12.979 -19.967 1.729 1.00 90.00 96 PHE A CA 1
ATOM 809 C C . PHE A 1 96 ? -13.126 -18.462 2.005 1.00 90.00 96 PHE A C 1
ATOM 811 O O . PHE A 1 96 ? -14.206 -17.911 1.813 1.00 90.00 96 PHE A O 1
ATOM 818 N N . LEU A 1 97 ? -12.047 -17.772 2.393 1.00 88.88 97 LEU A N 1
ATOM 819 C CA . LEU A 1 97 ? -12.061 -16.327 2.611 1.00 88.88 97 LEU A CA 1
ATOM 820 C C . LEU A 1 97 ? -12.301 -15.531 1.326 1.00 88.88 97 LEU A C 1
ATOM 822 O O . LEU A 1 97 ? -12.787 -14.406 1.413 1.00 88.88 97 LEU A O 1
ATOM 826 N N . ASP A 1 98 ? -12.028 -16.099 0.150 1.00 85.81 98 ASP A N 1
ATOM 827 C CA . ASP A 1 98 ? -12.309 -15.442 -1.131 1.00 85.81 98 ASP A CA 1
ATOM 828 C C . ASP A 1 98 ? -13.812 -15.231 -1.336 1.00 85.81 98 ASP A C 1
ATOM 830 O O . ASP A 1 98 ? -14.218 -14.250 -1.951 1.00 85.81 98 ASP A O 1
ATOM 834 N N . THR A 1 99 ? -14.646 -16.111 -0.770 1.00 82.56 99 THR A N 1
ATOM 835 C CA . THR A 1 99 ? -16.111 -16.038 -0.910 1.00 82.56 99 THR A CA 1
ATOM 836 C C . THR A 1 99 ? -16.718 -14.814 -0.227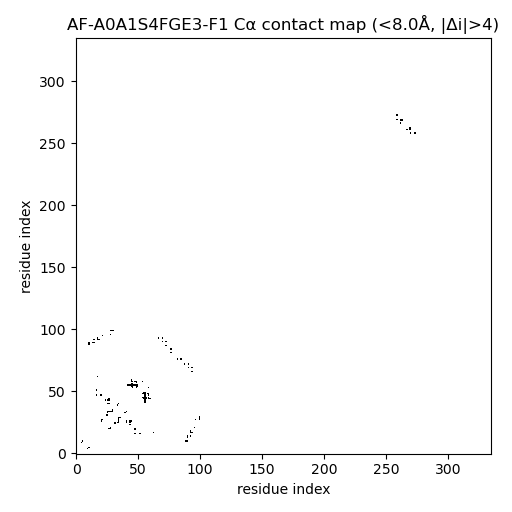 1.00 82.56 99 THR A C 1
ATOM 838 O O . THR A 1 99 ? -17.778 -14.348 -0.631 1.00 82.56 99 THR A O 1
ATOM 841 N N . VAL A 1 100 ? -16.033 -14.278 0.787 1.00 77.00 100 VAL A N 1
ATOM 842 C CA . VAL A 1 100 ? -16.488 -13.143 1.608 1.00 77.00 100 VAL A CA 1
ATOM 843 C C . VAL A 1 100 ? -15.566 -11.932 1.506 1.00 77.00 100 VAL A C 1
ATOM 845 O O . VAL A 1 100 ? -15.840 -10.886 2.098 1.00 77.00 100 VAL A O 1
ATOM 848 N N . SER A 1 101 ? -14.442 -12.054 0.795 1.00 65.12 101 SER A N 1
ATOM 849 C CA . SER A 1 101 ? -13.497 -10.962 0.608 1.00 65.12 101 SER A CA 1
ATOM 850 C C . SER A 1 101 ? -14.077 -9.971 -0.390 1.00 65.12 101 SER A C 1
ATOM 852 O O . SER A 1 101 ? -13.731 -9.966 -1.568 1.00 65.12 101 SER A O 1
ATOM 854 N N . PHE A 1 102 ? -14.939 -9.084 0.098 1.00 55.53 102 PHE A N 1
ATOM 855 C CA . PHE A 1 102 ? -15.255 -7.860 -0.613 1.00 55.53 102 PHE A CA 1
ATOM 856 C C . PHE A 1 102 ? -13.942 -7.149 -0.925 1.00 55.53 102 PHE A C 1
ATOM 858 O O . PHE A 1 102 ? -13.178 -6.808 -0.012 1.00 55.53 102 PHE A O 1
ATOM 865 N N . SER A 1 103 ? -13.677 -6.925 -2.216 1.00 47.03 103 SER A N 1
ATOM 866 C CA . SER A 1 103 ? -12.741 -5.895 -2.649 1.00 47.03 103 SER A CA 1
ATOM 867 C C . SER A 1 103 ? -12.987 -4.689 -1.761 1.00 47.03 103 SER A C 1
ATOM 869 O O . SER A 1 103 ? -14.095 -4.154 -1.726 1.00 47.03 103 SER A O 1
ATOM 871 N N . ARG A 1 104 ? -11.966 -4.286 -1.003 1.00 46.09 104 ARG A N 1
ATOM 872 C CA . ARG A 1 104 ? -11.943 -3.016 -0.273 1.00 46.09 104 ARG A CA 1
ATOM 873 C C . ARG A 1 104 ? -11.910 -1.857 -1.277 1.00 46.09 104 ARG A C 1
ATOM 875 O O . ARG A 1 104 ? -11.078 -0.960 -1.154 1.00 46.09 104 ARG A O 1
ATOM 882 N N . ASP A 1 105 ? -12.802 -1.851 -2.262 1.00 43.44 105 ASP A N 1
ATOM 883 C CA . ASP A 1 105 ? -13.193 -0.644 -2.954 1.00 43.44 105 ASP A CA 1
ATOM 884 C C . ASP A 1 105 ? -13.948 0.191 -1.924 1.00 43.44 105 ASP A C 1
ATOM 886 O O . ASP A 1 105 ? -15.172 0.234 -1.856 1.00 43.44 105 ASP A O 1
ATOM 890 N N . ARG A 1 106 ? -13.168 0.900 -1.099 1.00 43.81 106 ARG A N 1
ATOM 891 C CA . ARG A 1 106 ? -13.587 2.029 -0.255 1.00 43.81 106 ARG A CA 1
ATOM 892 C C . ARG A 1 106 ? -14.031 3.223 -1.105 1.00 43.81 106 ARG A C 1
ATOM 894 O O . ARG A 1 106 ? -13.769 4.378 -0.792 1.00 43.81 106 ARG A O 1
ATOM 901 N N . ARG A 1 107 ? -14.635 2.945 -2.245 1.00 41.19 107 ARG A N 1
ATOM 902 C CA . ARG A 1 107 ? -15.293 3.888 -3.111 1.00 41.19 107 ARG A CA 1
ATOM 903 C C . ARG A 1 107 ? -16.555 3.176 -3.498 1.00 41.19 107 ARG A C 1
ATOM 905 O O . ARG A 1 107 ? -16.513 2.272 -4.322 1.00 41.19 107 ARG A O 1
ATOM 912 N N . TRP A 1 108 ? -17.637 3.575 -2.844 1.00 43.62 108 TRP A N 1
ATOM 913 C CA . TRP A 1 108 ? -18.876 3.977 -3.494 1.00 43.62 108 TRP A CA 1
ATOM 914 C C . TRP A 1 108 ? -18.788 3.906 -5.026 1.00 43.62 108 TRP A C 1
ATOM 916 O O . TRP A 1 108 ? -18.663 4.916 -5.721 1.00 43.62 108 TRP A O 1
ATOM 926 N N . SER A 1 109 ? -18.785 2.694 -5.569 1.00 41.28 109 SER A N 1
ATOM 927 C CA . SER A 1 109 ? -18.865 2.492 -6.998 1.00 41.28 109 SER A CA 1
ATOM 928 C C . SER A 1 109 ? -20.340 2.626 -7.266 1.00 41.28 109 SER A C 1
ATOM 930 O O . SER A 1 109 ? -21.096 1.663 -7.161 1.00 41.28 109 SER A O 1
ATOM 932 N N . LYS A 1 110 ? -20.757 3.873 -7.529 1.00 43.56 110 LYS A N 1
ATOM 933 C CA . LYS A 1 110 ? -22.043 4.141 -8.165 1.00 43.56 110 LYS A CA 1
ATOM 934 C C . LYS A 1 110 ? -22.180 3.112 -9.292 1.00 43.56 110 LYS A C 1
ATOM 936 O O . LYS A 1 110 ? -21.204 2.946 -10.035 1.00 43.56 110 LYS A O 1
ATOM 941 N N . PRO A 1 111 ? -23.316 2.408 -9.416 1.00 39.62 111 PRO A N 1
ATOM 942 C CA . PRO A 1 111 ? -23.497 1.474 -10.512 1.00 39.62 111 PRO A CA 1
ATOM 943 C C . PRO A 1 111 ? -23.179 2.220 -11.807 1.00 39.62 111 PRO A C 1
ATOM 945 O O . PRO A 1 111 ? -23.770 3.264 -12.092 1.00 39.62 111 PRO A O 1
ATOM 948 N N . LYS A 1 112 ? -22.180 1.735 -12.557 1.00 43.91 112 LYS A N 1
ATOM 949 C CA . LYS A 1 112 ? -21.927 2.214 -13.914 1.00 43.91 112 LYS A CA 1
ATOM 950 C C . LYS A 1 112 ? -23.171 1.855 -14.711 1.00 43.91 112 LYS A C 1
ATOM 952 O O . LYS A 1 112 ? -23.307 0.728 -15.176 1.00 43.91 112 LYS A O 1
ATOM 957 N N . VAL A 1 113 ? -24.087 2.811 -14.840 1.00 43.34 113 VAL A N 1
ATOM 958 C CA . VAL A 1 113 ? -25.137 2.761 -15.848 1.00 43.34 113 VAL A CA 1
ATOM 959 C C . VAL A 1 113 ? -24.405 2.723 -17.181 1.00 43.34 113 VAL A C 1
ATOM 961 O O . VAL A 1 113 ? -23.852 3.721 -17.645 1.00 43.34 113 VAL A O 1
ATOM 964 N N . VAL A 1 114 ? -24.329 1.530 -17.761 1.00 44.25 114 VAL A N 1
ATOM 965 C CA . VAL A 1 114 ? -23.868 1.323 -19.126 1.00 44.25 114 VAL A CA 1
ATOM 966 C C . VAL A 1 114 ? -24.942 1.925 -20.027 1.00 44.25 114 VAL A C 1
ATOM 968 O O . VAL A 1 114 ? -25.874 1.247 -20.451 1.00 44.25 114 VAL A O 1
ATOM 971 N N . ILE A 1 115 ? -24.842 3.228 -20.301 1.00 42.81 115 ILE A N 1
ATOM 972 C CA . ILE A 1 115 ? -25.571 3.832 -21.414 1.00 42.81 115 ILE A CA 1
ATOM 973 C C . ILE A 1 115 ? -24.899 3.314 -22.683 1.00 42.81 115 ILE A C 1
ATOM 975 O O . ILE A 1 115 ? -23.889 3.834 -23.155 1.00 42.81 115 ILE A O 1
ATOM 979 N N . ARG A 1 116 ? -25.478 2.240 -23.213 1.00 38.09 116 ARG A N 1
ATOM 980 C CA . ARG A 1 116 ? -25.240 1.717 -24.553 1.00 38.09 116 ARG A CA 1
ATOM 981 C C . ARG A 1 116 ? -25.659 2.786 -25.567 1.00 38.09 116 ARG A C 1
ATOM 983 O O . ARG A 1 116 ? -26.817 2.827 -25.971 1.00 38.09 116 ARG A O 1
ATOM 990 N N . ARG A 1 117 ? -24.740 3.664 -25.981 1.00 36.53 117 ARG A N 1
ATOM 991 C CA . ARG A 1 117 ? -24.939 4.459 -27.201 1.00 36.53 117 ARG A CA 1
ATOM 992 C C . ARG A 1 117 ? -24.638 3.570 -28.400 1.00 36.53 117 ARG A C 1
ATOM 994 O O . ARG A 1 117 ? -23.519 3.091 -28.557 1.00 36.53 117 ARG A O 1
ATOM 1001 N N . GLN A 1 118 ? -25.673 3.307 -29.190 1.00 38.66 118 GLN A N 1
ATOM 1002 C CA . GLN A 1 118 ? -25.545 2.651 -30.481 1.00 38.66 118 GLN A CA 1
ATOM 1003 C C . GLN A 1 118 ? -24.904 3.596 -31.505 1.00 38.66 118 GLN A C 1
ATOM 1005 O O . GLN A 1 118 ? -25.021 4.816 -31.410 1.00 38.66 118 GLN A O 1
ATOM 1010 N N . ASN A 1 119 ? -24.224 2.964 -32.458 1.00 38.75 119 ASN A N 1
ATOM 1011 C CA . ASN A 1 119 ? -23.565 3.492 -33.644 1.00 38.75 119 ASN A CA 1
ATOM 1012 C C . ASN A 1 119 ? -24.312 4.615 -34.378 1.00 38.75 119 ASN A C 1
ATOM 1014 O O . ASN A 1 119 ? -25.520 4.539 -34.588 1.00 38.75 119 ASN A O 1
ATOM 1018 N N . GLY A 1 120 ? -23.536 5.553 -34.926 1.00 32.88 120 GLY A N 1
ATOM 1019 C CA . GLY A 1 120 ? -23.975 6.470 -35.972 1.00 32.88 120 GLY A CA 1
ATOM 1020 C C . GLY A 1 120 ? -22.799 7.234 -36.581 1.00 32.88 120 GLY A C 1
ATOM 1021 O O . GLY A 1 120 ? -22.355 8.211 -35.998 1.00 32.88 120 GLY A O 1
ATOM 1022 N N . PHE A 1 121 ? -22.296 6.715 -37.706 1.00 35.50 121 PHE A N 1
ATOM 1023 C CA . PHE A 1 121 ? -21.738 7.403 -38.882 1.00 35.50 121 PHE A CA 1
ATOM 1024 C C . PHE A 1 121 ? -20.928 8.703 -38.712 1.00 35.50 121 PHE A C 1
ATOM 1026 O O . PHE A 1 121 ? -21.419 9.727 -38.249 1.00 35.50 121 PHE A O 1
ATOM 1033 N N . GLY A 1 122 ? -19.691 8.675 -39.218 1.00 34.91 122 GLY A N 1
ATOM 1034 C CA . GLY A 1 122 ? -18.841 9.855 -39.354 1.00 34.91 122 GLY A CA 1
ATOM 1035 C C . GLY A 1 122 ? -19.164 10.708 -40.576 1.00 34.91 122 GLY A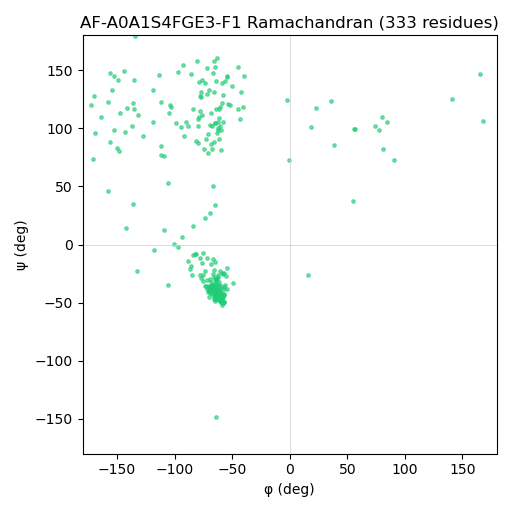 C 1
ATOM 1036 O O . GLY A 1 122 ? -19.680 10.186 -41.555 1.00 34.91 122 GLY A O 1
ATOM 1037 N N . VAL A 1 123 ? -18.765 11.983 -40.521 1.00 35.91 123 VAL A N 1
ATOM 1038 C CA . VAL A 1 123 ? -18.316 12.808 -41.655 1.00 35.91 123 VAL A CA 1
ATOM 1039 C C . VAL A 1 123 ? -17.377 13.891 -41.099 1.00 35.91 123 VAL A C 1
ATOM 1041 O O . VAL A 1 123 ? -17.683 14.532 -40.095 1.00 35.91 123 VAL A O 1
ATOM 1044 N N . SER A 1 124 ? -16.226 14.077 -41.745 1.00 40.22 124 SER A N 1
ATOM 1045 C CA . SER A 1 124 ? -15.325 15.220 -41.562 1.00 40.22 124 SER A CA 1
ATOM 1046 C C . SER A 1 124 ? -15.972 16.520 -42.029 1.00 40.22 124 SER A C 1
ATOM 1048 O O . SER A 1 124 ? -16.348 16.591 -43.190 1.00 40.22 124 SER A O 1
ATOM 1050 N N . THR A 1 125 ? -15.933 17.578 -41.218 1.00 40.72 125 THR A N 1
ATOM 1051 C CA . THR A 1 125 ? -15.795 18.963 -41.705 1.00 40.72 125 THR A CA 1
ATOM 1052 C C . THR A 1 125 ? -15.239 19.855 -40.600 1.00 40.72 125 THR A C 1
ATOM 1054 O O . THR A 1 125 ? -15.821 19.971 -39.523 1.00 40.72 125 THR A O 1
ATOM 1057 N N . ALA A 1 126 ? -14.113 20.504 -40.890 1.00 42.16 126 ALA A N 1
ATOM 1058 C CA . ALA A 1 126 ? -13.687 21.722 -40.220 1.00 42.16 126 ALA A CA 1
ATOM 1059 C C . ALA A 1 126 ? -14.699 22.843 -40.505 1.00 42.16 126 ALA A C 1
ATOM 1061 O O . ALA A 1 126 ? -15.154 22.925 -41.640 1.00 42.16 126 ALA A O 1
ATOM 1062 N N . LEU A 1 127 ? -15.010 23.691 -39.515 1.00 39.53 127 LEU A N 1
ATOM 1063 C CA . LEU A 1 127 ? -15.397 25.103 -39.682 1.00 39.53 127 LEU A CA 1
ATOM 1064 C C . LEU A 1 127 ? -15.496 25.798 -38.306 1.00 39.53 127 LEU A C 1
ATOM 1066 O O . LEU A 1 127 ? -16.214 25.373 -37.405 1.00 39.53 127 LEU A O 1
ATOM 1070 N N . THR A 1 128 ? -14.672 26.837 -38.177 1.00 39.88 128 THR A N 1
ATOM 1071 C CA . THR A 1 128 ? -14.876 28.135 -37.507 1.00 39.88 128 THR A CA 1
ATOM 1072 C C . THR A 1 128 ? -15.926 28.282 -36.398 1.00 39.88 128 THR A C 1
ATOM 1074 O O . THR A 1 128 ? -17.130 28.280 -36.626 1.00 39.88 128 THR A O 1
ATOM 1077 N N . ARG A 1 129 ? -15.413 28.615 -35.203 1.00 43.22 129 ARG A N 1
ATOM 1078 C CA . ARG A 1 129 ? -16.102 29.357 -34.138 1.00 43.22 129 ARG A CA 1
ATOM 1079 C C . ARG A 1 129 ? -16.478 30.758 -34.628 1.00 43.22 129 ARG A C 1
ATOM 1081 O O . ARG A 1 129 ? -15.593 31.606 -34.639 1.00 43.22 129 ARG A O 1
ATOM 1088 N N . GLN A 1 130 ? -17.749 31.014 -34.917 1.00 42.03 130 GLN A N 1
ATOM 1089 C CA . GLN A 1 130 ? -18.389 32.309 -34.663 1.00 42.03 130 GLN A CA 1
ATOM 1090 C C . GLN A 1 130 ? -19.885 32.111 -34.370 1.00 42.03 130 GLN A C 1
ATOM 1092 O O . GLN A 1 130 ? -20.541 31.273 -34.977 1.00 42.03 130 GLN A O 1
ATOM 1097 N N . ASP A 1 131 ? -20.348 32.924 -33.424 1.00 36.88 131 ASP A N 1
ATOM 1098 C CA . ASP A 1 131 ? -21.721 33.335 -33.122 1.00 36.88 131 ASP A CA 1
ATOM 1099 C C . ASP A 1 131 ? -22.720 32.382 -32.439 1.00 36.88 131 ASP A C 1
ATOM 1101 O O . ASP A 1 131 ? -23.388 31.548 -33.043 1.00 36.88 131 ASP A O 1
ATOM 1105 N N . LEU A 1 132 ? -22.896 32.621 -31.134 1.00 45.31 132 LEU A N 1
ATOM 1106 C CA . LEU A 1 132 ? -24.048 32.215 -30.333 1.00 45.31 132 LEU A CA 1
ATOM 1107 C C . LEU A 1 132 ? -24.810 33.481 -29.939 1.00 45.31 132 LEU A C 1
ATOM 1109 O O . LEU A 1 132 ? -24.582 34.027 -28.861 1.00 45.31 132 LEU A O 1
ATOM 1113 N N . SER A 1 133 ? -25.692 33.972 -30.807 1.00 42.66 133 SER A N 1
ATOM 1114 C CA . SER A 1 133 ? -26.545 35.108 -30.448 1.00 42.66 133 SER A CA 1
ATOM 1115 C C . SER A 1 133 ? -27.825 35.221 -31.280 1.00 42.66 133 SER A C 1
ATOM 1117 O O . SER A 1 133 ? -28.200 36.303 -31.707 1.00 42.66 133 SER A O 1
ATOM 1119 N N . THR A 1 134 ? -28.576 34.136 -31.494 1.00 38.97 134 THR A N 1
ATOM 1120 C CA . THR A 1 134 ? -30.003 34.267 -31.856 1.00 38.97 134 THR A CA 1
ATOM 1121 C C . THR A 1 134 ? -30.730 32.947 -31.658 1.00 38.97 134 THR A C 1
ATOM 1123 O O . THR A 1 134 ? -30.484 32.021 -32.407 1.00 38.97 134 THR A O 1
ATOM 1126 N N . LEU A 1 135 ? -31.606 32.849 -30.657 1.00 38.44 135 LEU A N 1
ATOM 1127 C CA . LEU A 1 135 ? -32.904 32.160 -30.733 1.00 38.44 135 LEU A CA 1
ATOM 1128 C C . LEU A 1 135 ? -33.674 32.479 -29.443 1.00 38.44 135 LEU A C 1
ATOM 1130 O O . LEU A 1 135 ? -33.800 31.685 -28.515 1.00 38.44 135 LEU A O 1
ATOM 1134 N N . LEU A 1 136 ? -34.148 33.723 -29.414 1.00 39.56 136 LEU A N 1
ATOM 1135 C CA . LEU A 1 136 ? -35.175 34.222 -28.516 1.00 39.56 136 LEU A CA 1
ATOM 1136 C C . LEU A 1 136 ? -36.522 33.766 -29.102 1.00 39.56 136 LEU A C 1
ATOM 1138 O O . LEU A 1 136 ? -36.984 34.331 -30.093 1.00 39.56 136 LEU A O 1
ATOM 1142 N N . VAL A 1 137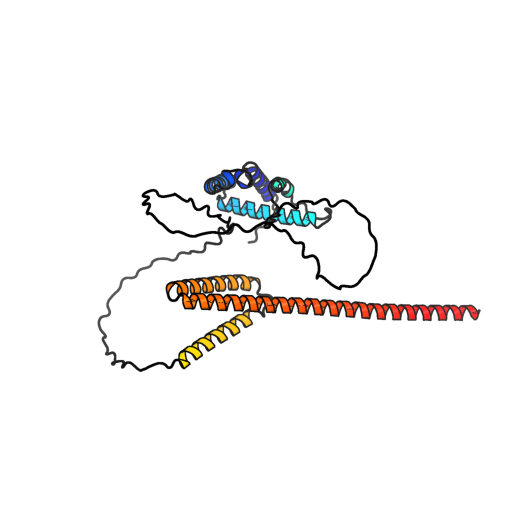 ? -37.133 32.721 -28.543 1.00 44.59 137 VAL A N 1
ATOM 1143 C CA . VAL A 1 137 ? -38.504 32.321 -28.892 1.00 44.59 137 VAL A CA 1
ATOM 1144 C C . VAL A 1 137 ? -39.427 32.742 -27.758 1.00 44.59 137 VAL A C 1
ATOM 1146 O O . VAL A 1 137 ? -39.333 32.253 -26.635 1.00 44.59 137 VAL A O 1
ATOM 1149 N N . LYS A 1 138 ? -40.289 33.704 -28.103 1.00 37.09 138 LYS A N 1
ATOM 1150 C CA . LYS A 1 138 ? -41.460 34.173 -27.363 1.00 37.09 138 LYS A CA 1
ATOM 1151 C C . LYS A 1 138 ? -42.350 33.003 -26.945 1.00 37.09 138 LYS A C 1
ATOM 1153 O O . LYS A 1 138 ? -42.713 32.182 -27.781 1.00 37.09 138 LYS A O 1
ATOM 1158 N N . SER A 1 139 ? -42.815 33.032 -25.704 1.00 42.41 139 SER A N 1
ATOM 1159 C CA . SER A 1 139 ? -44.080 32.411 -25.321 1.00 42.41 139 SER A CA 1
ATOM 1160 C C . SER A 1 139 ? -44.876 33.419 -24.501 1.00 42.41 139 SER A C 1
ATOM 1162 O O . SER A 1 139 ? -44.472 33.798 -23.403 1.00 42.41 139 SER A O 1
ATOM 1164 N N . GLU A 1 140 ? -45.967 33.874 -25.104 1.00 41.03 140 GLU A N 1
ATOM 1165 C CA . GLU A 1 140 ? -47.055 34.656 -24.523 1.00 41.03 140 GLU A CA 1
ATOM 1166 C C . GLU A 1 140 ? -47.879 33.749 -23.610 1.00 41.03 140 GLU A C 1
ATOM 1168 O O . GLU A 1 140 ? -48.300 32.703 -24.080 1.00 41.03 140 GLU A O 1
ATOM 1173 N N . PHE A 1 141 ? -48.152 34.138 -22.363 1.00 38.12 141 PHE A N 1
ATOM 1174 C CA . PHE A 1 141 ? -49.419 33.843 -21.676 1.00 38.12 141 PHE A CA 1
ATOM 1175 C C . PHE A 1 141 ? -49.647 34.895 -20.567 1.00 38.12 141 PHE A C 1
ATOM 1177 O O . PHE A 1 141 ? -48.671 35.440 -20.046 1.00 38.12 141 PHE A O 1
ATOM 1184 N N . PRO A 1 142 ? -50.911 35.254 -20.272 1.00 52.94 142 PRO A N 1
ATOM 1185 C CA . PRO A 1 142 ? -51.286 36.592 -19.841 1.00 52.94 142 PRO A CA 1
ATOM 1186 C C . PRO A 1 142 ? -51.309 36.811 -18.325 1.00 52.94 142 PRO A C 1
ATOM 1188 O O . PRO A 1 142 ? -51.546 35.920 -17.512 1.00 52.94 142 PRO A O 1
ATOM 1191 N N . GLU A 1 143 ? -51.107 38.085 -18.029 1.00 37.06 143 GLU A N 1
ATOM 1192 C CA . GLU A 1 143 ? -51.144 38.822 -16.776 1.00 37.06 143 GLU A CA 1
ATOM 1193 C C . GLU A 1 143 ? -52.514 38.717 -16.075 1.00 37.06 143 GLU A C 1
ATOM 1195 O O . GLU A 1 143 ? -53.544 39.096 -16.631 1.00 37.06 143 GLU A O 1
ATOM 1200 N N . MET A 1 144 ? -52.527 38.215 -14.838 1.00 42.75 144 MET A N 1
ATOM 1201 C CA . MET A 1 144 ? -53.656 38.334 -13.909 1.00 42.75 144 MET A CA 1
ATOM 1202 C C . MET A 1 144 ? -53.175 39.112 -12.688 1.00 42.75 144 MET A C 1
ATOM 1204 O O . MET A 1 144 ? -52.399 38.628 -11.865 1.00 42.75 144 MET A O 1
ATOM 1208 N N . HIS A 1 145 ? -53.623 40.357 -12.644 1.00 39.00 145 HIS A N 1
ATOM 1209 C CA . HIS A 1 145 ? -53.423 41.330 -11.586 1.00 39.00 145 HIS A CA 1
ATOM 1210 C C . HIS A 1 145 ? -54.390 41.044 -10.423 1.00 39.00 145 HIS A C 1
ATOM 1212 O O . HIS A 1 145 ? -55.563 40.781 -10.672 1.00 39.00 145 HIS A O 1
ATOM 1218 N N . MET A 1 146 ? -53.903 41.190 -9.186 1.00 37.25 146 MET A N 1
ATOM 1219 C CA . MET A 1 146 ? -54.491 42.018 -8.112 1.00 37.25 146 MET A CA 1
ATOM 1220 C C . MET A 1 146 ? -54.434 41.427 -6.693 1.00 37.25 146 MET A C 1
ATOM 1222 O O . MET A 1 146 ? -54.959 40.362 -6.394 1.00 37.25 146 MET A O 1
ATOM 1226 N N . GLU A 1 147 ? -53.839 42.270 -5.845 1.00 31.59 147 GLU A N 1
ATOM 1227 C CA . GLU A 1 147 ? -54.304 42.716 -4.528 1.00 31.59 147 GLU A CA 1
ATOM 1228 C C . GLU A 1 147 ? -54.118 41.831 -3.283 1.00 31.59 147 GLU A C 1
ATOM 1230 O O . GLU A 1 147 ? -54.778 40.835 -3.015 1.00 31.59 147 GLU A O 1
ATOM 1235 N N . SER A 1 148 ? -53.207 42.347 -2.460 1.00 49.59 148 SER A N 1
ATOM 1236 C CA . SER A 1 148 ? -53.019 42.183 -1.024 1.00 49.59 148 SER A CA 1
ATOM 1237 C C . SER A 1 148 ? -54.252 42.518 -0.180 1.00 49.59 148 SER A C 1
ATOM 1239 O O . SER A 1 148 ? -54.860 43.548 -0.436 1.00 49.59 148 SER A O 1
ATOM 1241 N N . ILE A 1 149 ? -54.471 41.769 0.914 1.00 39.19 149 ILE A N 1
ATOM 1242 C CA . ILE A 1 149 ? -54.985 42.224 2.229 1.00 39.19 149 ILE A CA 1
ATOM 1243 C C . ILE A 1 149 ? -54.452 41.261 3.327 1.00 39.19 149 ILE A C 1
ATOM 1245 O O . ILE A 1 149 ? -54.315 40.064 3.065 1.00 39.19 149 ILE A O 1
ATOM 1249 N N . PRO A 1 150 ? -54.137 41.755 4.545 1.00 60.62 150 PRO A N 1
ATOM 1250 C CA . PRO A 1 150 ? -53.554 40.985 5.651 1.00 60.62 150 PRO A CA 1
ATOM 1251 C C . PRO A 1 150 ? -54.605 40.494 6.658 1.00 60.62 150 PRO A C 1
ATOM 1253 O O . PRO A 1 150 ? -55.544 41.232 6.940 1.00 60.62 150 PRO A O 1
ATOM 1256 N N . THR A 1 151 ? -54.411 39.334 7.305 1.00 37.62 151 THR A N 1
ATOM 1257 C CA . THR A 1 151 ? -54.824 39.102 8.713 1.00 37.62 151 THR A CA 1
ATOM 1258 C C . THR A 1 151 ? -54.275 37.782 9.273 1.00 37.62 151 THR A C 1
ATOM 1260 O O . THR A 1 151 ? -54.485 36.719 8.695 1.00 37.62 151 THR A O 1
ATOM 1263 N N . SER A 1 152 ? -53.612 37.849 10.434 1.00 43.91 152 SER A N 1
ATOM 1264 C CA . SER A 1 152 ? -53.406 36.708 11.344 1.00 43.91 152 SER A CA 1
ATOM 1265 C C . SER A 1 152 ? -54.752 36.186 11.875 1.00 43.91 152 SER A C 1
ATOM 1267 O O . SER A 1 152 ? -55.720 36.948 11.921 1.00 43.91 152 SER A O 1
ATOM 1269 N N . PRO A 1 153 ? -54.812 34.939 12.380 1.00 54.78 153 PRO A N 1
ATOM 1270 C CA . PRO A 1 153 ? -54.697 34.805 13.834 1.00 54.78 153 PRO A CA 1
ATOM 1271 C C . PRO A 1 153 ? -53.938 33.559 14.333 1.00 54.78 153 PRO A C 1
ATOM 1273 O O . PRO A 1 153 ? -53.956 32.487 13.740 1.00 54.78 153 PRO A O 1
ATOM 1276 N N . SER A 1 154 ? -53.308 33.775 15.490 1.00 44.66 154 SER A N 1
ATOM 1277 C CA . SER A 1 154 ? -53.008 32.851 16.591 1.00 44.66 154 SER A CA 1
ATOM 1278 C C . SER A 1 154 ? -53.509 31.403 16.472 1.00 44.66 154 SER A C 1
ATOM 1280 O O . SER A 1 154 ?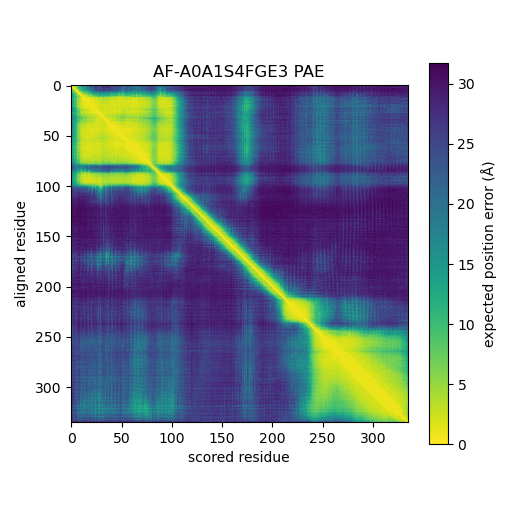 -54.716 31.168 16.432 1.00 44.66 154 SER A O 1
ATOM 1282 N N . TYR A 1 155 ? -52.582 30.446 16.590 1.00 47.25 155 TYR A N 1
ATOM 1283 C CA . TYR A 1 155 ? -52.864 29.108 17.111 1.00 47.25 155 TYR A CA 1
ATOM 1284 C C . TYR A 1 155 ? -51.769 28.686 18.099 1.00 47.25 155 TYR A C 1
ATOM 1286 O O . TYR A 1 155 ? -50.599 28.553 17.744 1.00 47.25 155 TYR A O 1
ATOM 1294 N N . GLN A 1 156 ? -52.180 28.491 19.353 1.00 46.97 156 GLN A N 1
ATOM 1295 C CA . GLN A 1 156 ? -51.481 27.683 20.348 1.00 46.97 156 GLN A CA 1
ATOM 1296 C C . GLN A 1 156 ? -51.597 26.212 19.943 1.00 46.97 156 GLN A C 1
ATOM 1298 O O . GLN A 1 156 ? -52.704 25.750 19.675 1.00 46.97 156 GLN A O 1
ATOM 1303 N N . MET A 1 157 ? -50.488 25.474 19.971 1.00 57.88 157 MET A N 1
ATOM 1304 C CA . MET A 1 157 ? -50.510 24.017 20.079 1.00 57.88 157 MET A CA 1
ATOM 1305 C C . MET A 1 157 ? -49.453 23.556 21.077 1.00 57.88 157 MET A C 1
ATOM 1307 O O . MET A 1 157 ? -48.265 23.854 20.968 1.00 57.88 157 MET A O 1
ATOM 1311 N N . SER A 1 158 ? -49.962 22.862 22.079 1.00 49.34 158 SER A N 1
ATOM 1312 C CA . SER A 1 158 ? -49.296 22.136 23.145 1.00 49.34 158 SER A CA 1
ATOM 1313 C C . SER A 1 158 ? -48.940 20.718 22.677 1.00 49.34 158 SER A C 1
ATOM 1315 O O . SER A 1 158 ? -49.740 20.100 21.986 1.00 49.34 158 SER A O 1
ATOM 1317 N N . GLY A 1 159 ? -47.812 20.188 23.166 1.00 38.00 159 GLY A N 1
ATOM 1318 C CA . GLY A 1 159 ? -47.590 18.752 23.404 1.00 38.00 159 GLY A CA 1
ATOM 1319 C C . GLY A 1 159 ? -47.115 17.889 22.228 1.00 38.00 159 GLY A C 1
ATOM 1320 O O . GLY A 1 159 ? -47.904 17.534 21.366 1.00 38.00 159 GLY A O 1
ATOM 1321 N N . GLU A 1 160 ? -45.833 17.506 22.230 1.00 36.16 160 GLU A N 1
ATOM 1322 C CA . GLU A 1 160 ? -45.329 16.135 22.490 1.00 36.16 160 GLU A CA 1
ATOM 1323 C C . GLU A 1 160 ? -43.849 15.997 22.055 1.00 36.16 160 GLU A C 1
ATOM 1325 O O . GLU A 1 160 ? -43.420 16.658 21.105 1.00 36.16 160 GLU A O 1
ATOM 1330 N N . PRO A 1 161 ? -43.033 15.182 22.755 1.00 47.22 161 PRO A N 1
ATOM 1331 C CA . PRO A 1 161 ? -41.627 14.987 22.428 1.00 47.22 161 PRO A CA 1
ATOM 1332 C C . PRO A 1 161 ? -41.470 13.924 21.331 1.00 47.22 161 PRO A C 1
ATOM 1334 O O . PRO A 1 161 ? -41.780 12.754 21.526 1.00 47.22 161 PRO A O 1
ATOM 1337 N N . SER A 1 162 ? -40.949 14.332 20.175 1.00 44.69 162 SER A N 1
ATOM 1338 C CA . SER A 1 162 ? -40.499 13.410 19.132 1.00 44.69 162 SER A CA 1
ATOM 1339 C C . SER A 1 162 ? -39.124 12.861 19.507 1.00 44.69 162 SER A C 1
ATOM 1341 O O . SER A 1 162 ? -38.126 13.581 19.445 1.00 44.69 162 SER A O 1
ATOM 1343 N N . GLU A 1 163 ? -39.070 11.579 19.857 1.00 44.75 163 GLU A N 1
ATOM 1344 C CA . GLU A 1 163 ? -37.844 10.783 19.883 1.00 44.75 163 GLU A CA 1
ATOM 1345 C C . GLU A 1 163 ? -37.283 10.711 18.458 1.00 44.75 163 GLU A C 1
ATOM 1347 O O . GLU A 1 163 ? -37.758 9.962 17.607 1.00 44.75 163 GLU A O 1
ATOM 1352 N N . ASN A 1 164 ? -36.304 11.564 18.166 1.00 38.34 164 ASN A N 1
ATOM 1353 C CA . ASN A 1 164 ? -35.519 11.477 16.946 1.00 38.34 164 ASN A CA 1
ATOM 1354 C C . ASN A 1 164 ? -34.287 10.622 17.264 1.00 38.34 164 ASN A C 1
ATOM 1356 O O . ASN A 1 164 ? -33.285 11.127 17.774 1.00 38.34 164 ASN A O 1
ATOM 1360 N N . GLU A 1 165 ? -34.393 9.315 17.012 1.00 37.34 165 GLU A N 1
ATOM 1361 C CA . GLU A 1 165 ? -33.256 8.397 16.996 1.00 37.34 165 GLU A CA 1
ATOM 1362 C C . GLU A 1 165 ? -32.237 8.890 15.961 1.00 37.34 165 GLU A C 1
ATOM 1364 O O . GLU A 1 165 ? -32.419 8.792 14.746 1.00 37.34 165 GLU A O 1
ATOM 1369 N N . SER A 1 166 ? -31.149 9.462 16.473 1.00 36.31 166 SER A N 1
ATOM 1370 C CA . SER A 1 166 ? -29.966 9.824 15.708 1.00 36.31 166 SER A CA 1
ATOM 1371 C C . SER A 1 166 ? -29.324 8.549 15.164 1.00 36.31 166 SER A C 1
ATOM 1373 O O . SER A 1 166 ? -28.681 7.791 15.891 1.00 36.31 166 SER A O 1
ATOM 1375 N N . SER A 1 167 ? -29.499 8.294 13.869 1.00 42.03 167 SER A N 1
ATOM 1376 C CA . SER A 1 167 ? -28.736 7.290 13.137 1.00 42.03 167 SER A CA 1
ATOM 1377 C C . SER A 1 167 ? -27.294 7.781 12.963 1.00 42.03 167 SER A C 1
ATOM 1379 O O . SER A 1 167 ? -26.914 8.281 11.900 1.00 42.03 167 SER A O 1
ATOM 1381 N N . GLU A 1 168 ? -26.486 7.667 14.016 1.00 36.03 168 GLU A N 1
ATOM 1382 C CA . GLU A 1 168 ? -25.042 7.845 13.922 1.00 36.03 168 GLU A CA 1
ATOM 1383 C C . GLU A 1 168 ? -24.452 6.681 13.123 1.00 36.03 168 GLU A C 1
ATOM 1385 O O . GLU A 1 168 ? -24.486 5.511 13.512 1.00 36.03 168 GLU A O 1
ATOM 1390 N N . ALA A 1 169 ? -23.927 7.010 11.945 1.00 35.34 169 ALA A N 1
ATOM 1391 C CA . ALA A 1 169 ? -23.153 6.101 11.125 1.00 35.34 169 ALA A CA 1
ATOM 1392 C C . ALA A 1 169 ? -21.846 5.761 11.857 1.00 35.34 169 ALA A C 1
ATOM 1394 O O . ALA A 1 169 ? -20.828 6.422 11.662 1.00 35.34 169 ALA A O 1
ATOM 1395 N N . TYR A 1 170 ? -21.873 4.721 12.694 1.00 36.03 170 TYR A N 1
ATOM 1396 C CA . TYR A 1 170 ? -20.677 4.172 13.324 1.00 36.03 170 TYR A CA 1
ATOM 1397 C C . TYR A 1 170 ? -19.734 3.644 12.243 1.00 36.03 170 TYR A C 1
ATOM 1399 O O . TYR A 1 170 ? -19.911 2.566 11.670 1.00 36.03 170 TYR A O 1
ATOM 1407 N N . GLN A 1 171 ? -18.728 4.460 11.943 1.00 34.03 171 GLN A N 1
ATOM 1408 C CA . GLN A 1 171 ? -17.568 4.066 11.171 1.00 34.03 171 GLN A CA 1
ATOM 1409 C C . GLN A 1 171 ? -16.851 2.952 11.939 1.00 34.03 171 GLN A C 1
ATOM 1411 O O . GLN A 1 171 ? -16.390 3.135 13.062 1.00 34.03 171 GLN A O 1
ATOM 1416 N N . ASP A 1 172 ? -16.815 1.779 11.311 1.00 36.91 172 ASP A N 1
ATOM 1417 C CA . ASP A 1 172 ? -16.066 0.587 11.703 1.00 36.91 172 ASP A CA 1
ATOM 1418 C C . ASP A 1 172 ? -14.562 0.915 11.752 1.00 36.91 172 ASP A C 1
ATOM 1420 O O . ASP A 1 172 ? -13.812 0.703 10.794 1.00 36.91 172 ASP A O 1
ATOM 1424 N N . ASN A 1 173 ? -14.135 1.519 12.864 1.00 36.81 173 ASN A N 1
ATOM 1425 C CA . ASN A 1 173 ? -12.738 1.748 13.199 1.00 36.81 173 ASN A CA 1
ATOM 1426 C C . ASN A 1 173 ? -12.117 0.407 13.592 1.00 36.81 173 ASN A C 1
ATOM 1428 O O . ASN A 1 173 ? -12.098 0.007 14.754 1.00 36.81 173 ASN A O 1
ATOM 1432 N N . SER A 1 174 ? -11.556 -0.279 12.598 1.00 40.78 174 SER A N 1
ATOM 1433 C CA . SER A 1 174 ? -10.756 -1.496 12.757 1.00 40.78 174 SER A CA 1
ATOM 1434 C C . SER A 1 174 ? -9.384 -1.268 13.427 1.00 40.78 174 SER A C 1
ATOM 1436 O O . SER A 1 174 ? -8.453 -2.032 13.178 1.00 40.78 174 SER A O 1
ATOM 1438 N N . ASP A 1 175 ? -9.256 -0.240 14.265 1.00 37.97 175 ASP A N 1
ATOM 1439 C CA . ASP A 1 175 ? -8.029 0.179 14.951 1.00 37.97 175 ASP A CA 1
ATOM 1440 C C . ASP A 1 175 ? -8.082 -0.200 16.442 1.00 37.97 175 ASP A C 1
ATOM 1442 O O . ASP A 1 175 ? -7.906 0.638 17.323 1.00 37.97 175 ASP A O 1
ATOM 1446 N N . TYR A 1 176 ? -8.361 -1.474 16.750 1.00 40.88 176 TYR A N 1
ATOM 1447 C CA . TYR A 1 176 ? -8.430 -1.948 18.137 1.00 40.88 176 TYR A CA 1
ATOM 1448 C C . TYR A 1 176 ? -7.177 -2.748 18.550 1.00 40.88 176 TYR A C 1
ATOM 1450 O O . TYR A 1 176 ? -6.891 -3.817 18.006 1.00 40.88 176 TYR A O 1
ATOM 1458 N N . TYR A 1 177 ? -6.493 -2.190 19.559 1.00 43.38 177 TYR A N 1
ATOM 1459 C CA . TYR A 1 177 ? -5.332 -2.631 20.354 1.00 43.38 177 TYR A CA 1
ATOM 1460 C C . TYR A 1 177 ? -3.911 -2.466 19.794 1.00 43.38 177 TYR A C 1
ATOM 1462 O O . TYR A 1 177 ? -3.248 -3.430 19.410 1.00 43.38 177 TYR A O 1
ATOM 1470 N N . ASN A 1 178 ? -3.392 -1.247 19.958 1.00 38.66 178 ASN A N 1
ATOM 1471 C CA . ASN A 1 178 ? -2.013 -1.004 20.387 1.00 38.66 178 ASN A CA 1
ATOM 1472 C C . ASN A 1 178 ? -2.075 -0.381 21.799 1.00 38.66 178 ASN A C 1
ATOM 1474 O O . ASN A 1 178 ? -1.975 0.827 21.953 1.00 38.66 178 ASN A O 1
ATOM 1478 N N . ASP A 1 179 ? -2.329 -1.192 22.829 1.00 34.44 179 ASP A N 1
ATOM 1479 C CA . ASP A 1 179 ? -2.224 -0.741 24.223 1.00 34.44 179 ASP A CA 1
ATOM 1480 C C . ASP A 1 179 ? -1.765 -1.894 25.123 1.00 34.44 179 ASP A C 1
ATOM 1482 O O . ASP A 1 179 ? -2.460 -2.905 25.245 1.00 34.44 179 ASP A O 1
ATOM 1486 N N . SER A 1 180 ? -0.553 -1.759 25.671 1.00 41.62 180 SER A N 1
ATOM 1487 C CA . SER A 1 180 ? -0.123 -2.270 26.983 1.00 41.62 180 SER A CA 1
ATOM 1488 C C . SER A 1 180 ? 1.397 -2.180 27.126 1.00 41.62 180 SER A C 1
ATOM 1490 O O . SER A 1 180 ? 2.137 -3.014 26.603 1.00 41.62 180 SER A O 1
ATOM 1492 N N . THR A 1 181 ? 1.872 -1.231 27.931 1.00 44.16 181 THR A N 1
ATOM 1493 C CA . THR A 1 181 ? 2.985 -1.475 28.866 1.00 44.16 181 THR A CA 1
ATOM 1494 C C . THR A 1 181 ? 2.771 -0.594 30.099 1.00 44.16 181 THR A C 1
ATOM 1496 O O . THR A 1 181 ? 3.352 0.476 30.227 1.00 44.16 181 THR A O 1
ATOM 1499 N N . MET A 1 182 ? 1.903 -1.056 31.001 1.00 42.91 182 MET A N 1
ATOM 1500 C CA . MET A 1 182 ? 1.897 -0.652 32.407 1.00 42.91 182 MET A CA 1
ATOM 1501 C C . MET A 1 182 ? 2.635 -1.742 33.194 1.00 42.91 182 MET A C 1
ATOM 1503 O O . MET A 1 182 ? 2.118 -2.836 33.399 1.00 42.91 182 MET A O 1
ATOM 1507 N N . GLN A 1 183 ? 3.867 -1.443 33.596 1.00 43.34 183 GLN A N 1
ATOM 1508 C CA . GLN A 1 183 ? 4.533 -2.016 34.769 1.00 43.34 183 GLN A CA 1
ATOM 1509 C C . GLN A 1 183 ? 4.648 -0.823 35.735 1.00 43.34 183 GLN A C 1
ATOM 1511 O O . GLN A 1 183 ? 5.115 0.230 35.323 1.00 43.34 183 GLN A O 1
ATOM 1516 N N . GLY A 1 184 ? 4.139 -0.828 36.965 1.00 39.50 184 GLY A N 1
ATOM 1517 C CA . GLY A 1 184 ? 4.167 -1.912 37.939 1.00 39.50 184 GLY A CA 1
ATOM 1518 C C . GLY A 1 184 ? 5.422 -1.769 38.804 1.00 39.50 184 GLY A C 1
ATOM 1519 O O . GLY A 1 184 ? 6.365 -2.524 38.615 1.00 39.50 184 GLY A O 1
ATOM 1520 N N . ALA A 1 185 ? 5.449 -0.780 39.704 1.00 38.62 185 ALA A N 1
ATOM 1521 C CA . ALA A 1 185 ? 6.442 -0.646 40.778 1.00 38.62 185 ALA A CA 1
ATOM 1522 C C . ALA A 1 185 ? 5.779 0.120 41.940 1.00 38.62 185 ALA A C 1
ATOM 1524 O O . ALA A 1 185 ? 5.403 1.274 41.780 1.00 38.62 185 ALA A O 1
ATOM 1525 N N . HIS A 1 186 ? 5.297 -0.603 42.951 1.00 34.88 186 HIS A N 1
ATOM 1526 C CA . HIS A 1 186 ? 5.980 -0.876 44.224 1.00 34.88 186 HIS A CA 1
ATOM 1527 C C . HIS A 1 186 ? 5.930 0.311 45.200 1.00 34.88 186 HIS A C 1
ATOM 1529 O O . HIS A 1 186 ? 6.718 1.247 45.119 1.00 34.88 186 HIS A O 1
ATOM 1535 N N . SER A 1 187 ? 4.966 0.208 46.123 1.00 45.69 187 SER A N 1
ATOM 1536 C CA . SER A 1 187 ? 4.941 0.862 47.432 1.00 45.69 187 SER A CA 1
ATOM 1537 C C . SER A 1 187 ? 6.170 0.479 48.243 1.00 45.69 187 SER A C 1
ATOM 1539 O O . SER A 1 187 ? 6.373 -0.710 48.467 1.00 45.69 187 SER A O 1
ATOM 1541 N N . GLU A 1 188 ? 6.878 1.474 48.768 1.00 44.19 188 GLU A N 1
ATOM 1542 C CA . GLU A 1 188 ? 7.537 1.401 50.073 1.00 44.19 188 GLU A CA 1
ATOM 1543 C C . GLU A 1 188 ? 7.374 2.766 50.759 1.00 44.19 188 GLU A C 1
ATOM 1545 O O . GLU A 1 188 ? 7.796 3.799 50.237 1.00 44.19 188 GLU A O 1
ATOM 1550 N N . GLU A 1 189 ? 6.680 2.758 51.898 1.00 48.56 189 GLU A N 1
ATOM 1551 C CA . GLU A 1 189 ? 6.745 3.808 52.915 1.00 48.56 189 GLU A CA 1
ATOM 1552 C C . GLU A 1 189 ? 8.155 3.841 53.521 1.00 48.56 189 GLU A C 1
ATOM 1554 O O . GLU A 1 189 ? 8.820 2.804 53.608 1.00 48.56 189 GLU A O 1
ATOM 1559 N N . PRO A 1 190 ? 8.591 5.007 54.014 1.00 57.16 190 PRO A N 1
ATOM 1560 C CA . PRO A 1 190 ? 9.171 4.973 55.347 1.00 57.16 190 PRO A CA 1
ATOM 1561 C C . PRO A 1 190 ? 8.693 6.113 56.249 1.00 57.16 190 PRO A C 1
ATOM 1563 O O . PRO A 1 190 ? 8.546 7.268 55.842 1.00 57.16 190 PRO A O 1
ATOM 1566 N N . ASP A 1 191 ? 8.504 5.715 57.503 1.00 47.19 191 ASP A N 1
ATOM 1567 C CA . ASP A 1 191 ? 8.328 6.511 58.710 1.00 47.19 191 ASP A CA 1
ATOM 1568 C C . ASP A 1 191 ? 9.320 7.687 58.841 1.00 47.19 191 ASP A C 1
ATOM 1570 O O . ASP A 1 191 ? 10.435 7.638 58.325 1.00 47.19 191 ASP A O 1
ATOM 1574 N N . GLY A 1 192 ? 8.883 8.735 59.558 1.00 40.38 192 GLY A N 1
ATOM 1575 C CA . GLY A 1 192 ? 9.537 10.046 59.751 1.00 40.38 192 GLY A CA 1
ATOM 1576 C C . GLY A 1 192 ? 10.891 10.057 60.502 1.00 40.38 192 GLY A C 1
ATOM 1577 O O . GLY A 1 192 ? 11.638 9.089 60.400 1.00 40.38 192 GLY A O 1
ATOM 1578 N N . PRO A 1 193 ? 11.272 11.106 61.274 1.00 54.41 193 PRO A N 1
ATOM 1579 C CA . PRO A 1 193 ? 10.471 12.218 61.800 1.00 54.41 193 PRO A CA 1
ATOM 1580 C C . PRO A 1 193 ? 11.118 13.624 61.636 1.00 54.41 193 PRO A C 1
ATOM 1582 O O . PRO A 1 193 ? 12.231 13.775 61.146 1.00 54.41 193 PRO A O 1
ATOM 1585 N N . ASP A 1 194 ? 10.380 14.636 62.100 1.00 46.59 194 ASP A N 1
ATOM 1586 C CA . ASP A 1 194 ? 10.875 15.812 62.838 1.00 46.59 194 ASP A CA 1
ATOM 1587 C C . ASP A 1 194 ? 11.962 16.705 62.197 1.00 46.59 194 ASP A C 1
ATOM 1589 O O . ASP A 1 194 ? 13.156 16.456 62.324 1.00 46.59 194 ASP A O 1
ATOM 1593 N N . TYR A 1 195 ? 11.543 17.830 61.603 1.00 46.53 195 TYR A N 1
ATOM 1594 C CA . TYR A 1 195 ? 12.367 19.043 61.557 1.00 46.53 195 TYR A CA 1
ATOM 1595 C C . TYR A 1 195 ? 11.487 20.286 61.704 1.00 46.53 195 TYR A C 1
ATOM 1597 O O . TYR A 1 195 ? 10.877 20.788 60.757 1.00 46.53 195 TYR A O 1
ATOM 1605 N N . ALA A 1 196 ? 11.429 20.758 62.944 1.00 44.62 196 ALA A N 1
ATOM 1606 C CA . ALA A 1 196 ? 10.948 22.069 63.319 1.00 44.62 196 ALA A CA 1
ATOM 1607 C C . ALA A 1 196 ? 11.870 23.192 62.798 1.00 44.62 196 ALA A C 1
ATOM 1609 O O . ALA A 1 196 ? 13.090 23.055 62.736 1.00 44.62 196 ALA A O 1
ATOM 1610 N N . GLU A 1 197 ? 11.223 24.316 62.485 1.00 51.09 197 GLU A N 1
ATOM 1611 C CA . GLU A 1 197 ? 11.716 25.696 62.573 1.00 51.09 197 GLU A CA 1
ATOM 1612 C C . GLU A 1 197 ? 13.011 26.092 61.838 1.00 51.09 197 GLU A C 1
ATOM 1614 O O . GLU A 1 197 ? 14.117 26.052 62.374 1.00 51.09 197 GLU A O 1
ATOM 1619 N N . LYS A 1 198 ? 12.831 26.722 60.668 1.00 48.47 198 LYS A N 1
ATOM 1620 C CA . LYS A 1 198 ? 13.631 27.898 60.288 1.00 48.47 198 LYS A CA 1
ATOM 1621 C C . LYS A 1 198 ? 12.829 28.836 59.378 1.00 48.47 198 LYS A C 1
ATOM 1623 O O . LYS A 1 198 ? 12.931 28.787 58.157 1.00 48.47 198 LYS A O 1
ATOM 1628 N N . ILE A 1 199 ? 12.000 29.690 59.982 1.00 44.78 199 ILE A N 1
ATOM 1629 C CA . ILE A 1 199 ? 11.395 30.837 59.290 1.00 44.78 199 ILE A CA 1
ATOM 1630 C C . ILE A 1 199 ? 12.462 31.939 59.235 1.00 44.78 199 ILE A C 1
ATOM 1632 O O . ILE A 1 199 ? 12.564 32.777 60.126 1.00 44.78 199 ILE A O 1
ATOM 1636 N N . GLU A 1 200 ? 13.298 31.906 58.199 1.00 47.19 200 GLU A N 1
ATOM 1637 C CA . GLU A 1 200 ? 14.159 33.027 57.815 1.00 47.19 200 GLU A CA 1
ATOM 1638 C C . GLU A 1 200 ? 13.438 33.853 56.739 1.00 47.19 200 GLU A C 1
ATOM 1640 O O . GLU A 1 200 ? 13.352 33.468 55.579 1.00 47.19 200 GLU A O 1
ATOM 1645 N N . SER A 1 201 ? 12.866 34.969 57.194 1.00 49.31 201 SER A N 1
ATOM 1646 C CA . SER A 1 201 ? 12.675 36.249 56.499 1.00 49.31 201 SER A CA 1
ATOM 1647 C C . SER A 1 201 ? 12.769 36.242 54.959 1.00 49.31 201 SER A C 1
ATOM 1649 O O . SER A 1 201 ? 13.858 36.320 54.387 1.00 49.31 201 SER A O 1
ATOM 1651 N N . MET A 1 202 ? 11.613 36.251 54.283 1.00 45.28 202 MET A N 1
ATOM 1652 C CA . MET A 1 202 ? 11.515 36.714 52.894 1.00 45.28 202 MET A CA 1
ATOM 1653 C C . MET A 1 202 ? 11.511 38.251 52.864 1.00 45.28 202 MET A C 1
ATOM 1655 O O . MET A 1 202 ? 10.679 38.852 53.545 1.00 45.28 202 MET A O 1
ATOM 1659 N N . PRO A 1 203 ? 12.379 38.909 52.076 1.00 55.28 203 PRO A N 1
ATOM 1660 C CA . PRO A 1 203 ? 12.253 40.337 51.820 1.00 55.28 203 PRO A CA 1
ATOM 1661 C C . PRO A 1 203 ? 11.080 40.622 50.870 1.00 55.28 203 PRO A C 1
ATOM 1663 O O . PRO A 1 203 ? 10.872 39.907 49.887 1.00 55.28 203 PRO A O 1
ATOM 1666 N N . ASP A 1 204 ? 10.345 41.691 51.178 1.00 45.50 204 ASP A N 1
ATOM 1667 C CA . ASP A 1 204 ? 9.265 42.269 50.378 1.00 45.50 204 ASP A CA 1
ATOM 1668 C C . ASP A 1 204 ? 9.643 42.388 48.893 1.00 45.50 204 ASP A C 1
ATOM 1670 O O . ASP A 1 204 ? 10.547 43.135 48.505 1.00 45.50 204 ASP A O 1
ATOM 1674 N N . VAL A 1 205 ? 8.906 41.669 48.044 1.00 49.81 205 VAL A N 1
ATOM 1675 C CA . VAL A 1 205 ? 8.973 41.816 46.590 1.00 49.81 205 VAL A CA 1
ATOM 1676 C C . VAL A 1 205 ? 7.978 42.898 46.185 1.00 49.81 205 VAL A C 1
ATOM 1678 O O . VAL A 1 205 ? 6.771 42.675 46.110 1.00 49.81 205 VAL A O 1
ATOM 1681 N N . HIS A 1 206 ? 8.506 44.088 45.909 1.00 48.03 206 HIS A N 1
ATOM 1682 C CA . HIS A 1 206 ? 7.780 45.140 45.206 1.00 48.03 206 HIS A CA 1
ATOM 1683 C C . HIS A 1 206 ? 7.265 44.634 43.842 1.00 48.03 206 HIS A C 1
ATOM 1685 O O . HIS A 1 206 ? 8.007 43.954 43.126 1.00 48.03 206 HIS A O 1
ATOM 1691 N N . PRO A 1 207 ? 6.041 45.004 43.420 1.00 48.31 207 PRO A N 1
ATOM 1692 C CA . PRO A 1 207 ? 5.553 44.701 42.082 1.00 48.31 207 PRO A CA 1
ATOM 1693 C C . PRO A 1 207 ? 6.330 45.540 41.060 1.00 48.31 207 PRO A C 1
ATOM 1695 O O . PRO A 1 207 ? 6.106 46.742 40.914 1.00 48.31 207 PRO A O 1
ATOM 1698 N N . VAL A 1 208 ? 7.277 44.910 40.361 1.00 44.00 208 VAL A N 1
ATOM 1699 C CA . VAL A 1 208 ? 7.972 45.538 39.234 1.00 44.00 208 VAL A CA 1
ATOM 1700 C C . VAL A 1 208 ? 7.056 45.516 38.016 1.00 44.00 208 VAL A C 1
ATOM 1702 O O . VAL A 1 208 ? 6.508 44.489 37.621 1.00 44.00 208 VAL A O 1
ATOM 1705 N N . ALA A 1 209 ? 6.897 46.709 37.459 1.00 45.94 209 ALA A N 1
ATOM 1706 C CA . ALA A 1 209 ? 6.056 47.061 36.339 1.00 45.94 209 ALA A CA 1
ATOM 1707 C C . ALA A 1 209 ? 6.290 46.222 35.069 1.00 45.94 209 ALA A C 1
ATOM 1709 O O . ALA A 1 209 ? 7.419 45.905 34.704 1.00 45.94 209 ALA A O 1
ATOM 1710 N N . SER A 1 210 ? 5.181 45.979 34.367 1.00 52.59 210 SER A N 1
ATOM 1711 C CA . SER A 1 210 ? 5.042 45.992 32.906 1.00 52.59 210 SER A CA 1
ATOM 1712 C C . SER A 1 210 ? 6.217 45.424 32.104 1.00 52.59 210 SER A C 1
ATOM 1714 O O . SER A 1 210 ? 7.055 46.164 31.586 1.00 52.59 210 SER A O 1
ATOM 1716 N N . THR A 1 211 ? 6.2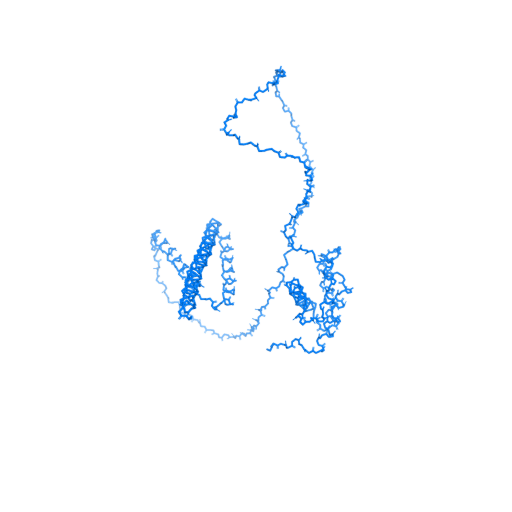26 44.105 31.900 1.00 48.47 211 THR A N 1
ATOM 1717 C CA . THR A 1 211 ? 6.995 43.511 30.805 1.00 48.47 211 THR A CA 1
ATOM 1718 C C . THR A 1 211 ? 6.415 44.002 29.478 1.00 48.47 211 THR A C 1
ATOM 1720 O O . THR A 1 211 ? 5.249 43.794 29.147 1.00 48.47 211 THR A O 1
ATOM 1723 N N . SER A 1 212 ? 7.233 44.734 28.729 1.00 55.28 212 SER A N 1
ATOM 1724 C CA . SER A 1 212 ? 6.902 45.262 27.412 1.00 55.28 212 SER A CA 1
ATOM 1725 C C . SER A 1 212 ? 6.539 44.130 26.441 1.00 55.28 212 SER A C 1
ATOM 1727 O O . SER A 1 212 ? 7.193 43.084 26.393 1.00 55.28 212 SER A O 1
ATOM 1729 N N . SER A 1 213 ? 5.503 44.356 25.628 1.00 54.38 213 SER A N 1
ATOM 1730 C CA . SER A 1 213 ? 4.958 43.405 24.641 1.00 54.38 213 SER A CA 1
ATOM 1731 C C . SER A 1 213 ? 5.992 42.851 23.648 1.00 54.38 213 SER A C 1
ATOM 1733 O O . SER A 1 213 ? 5.803 41.775 23.080 1.00 54.38 213 SER A O 1
ATOM 1735 N N . THR A 1 214 ? 7.122 43.537 23.477 1.00 58.22 214 THR A N 1
ATOM 1736 C CA . THR A 1 214 ? 8.237 43.124 22.618 1.00 58.22 214 THR A CA 1
ATOM 1737 C C . THR A 1 214 ? 8.991 41.900 23.145 1.00 58.22 214 THR A C 1
ATOM 1739 O O . THR A 1 214 ? 9.485 41.099 22.350 1.00 58.22 214 THR A O 1
ATOM 1742 N N . SER A 1 215 ? 9.043 41.694 24.465 1.00 62.06 215 SER A N 1
ATOM 1743 C CA . SER A 1 215 ? 9.730 40.541 25.068 1.00 62.06 215 SER A CA 1
ATOM 1744 C C . SER A 1 215 ? 8.995 39.222 24.790 1.00 62.06 215 SER A C 1
ATOM 1746 O O . SER A 1 215 ? 9.609 38.201 24.469 1.00 62.06 215 SER A O 1
ATOM 1748 N N . ILE A 1 216 ? 7.659 39.262 24.811 1.00 64.44 216 ILE A N 1
ATOM 1749 C CA . ILE A 1 216 ? 6.801 38.096 24.558 1.00 64.44 216 ILE A CA 1
ATOM 1750 C C . ILE A 1 216 ? 6.893 37.664 23.087 1.00 64.44 216 ILE A C 1
ATOM 1752 O O . ILE A 1 216 ? 7.046 36.476 22.802 1.00 64.44 216 ILE A O 1
ATOM 1756 N N . GLN A 1 217 ? 6.897 38.616 22.147 1.00 70.19 217 GLN A N 1
ATOM 1757 C CA . GLN A 1 217 ? 7.062 38.312 20.720 1.00 70.19 217 GLN A CA 1
ATOM 1758 C C . GLN A 1 217 ? 8.430 37.698 20.403 1.00 70.19 217 GLN A C 1
ATOM 1760 O O . GLN A 1 217 ? 8.519 36.734 19.641 1.00 70.19 217 GLN A O 1
ATOM 1765 N N . HIS A 1 218 ? 9.498 38.202 21.024 1.00 81.19 218 HIS A N 1
ATOM 1766 C CA . HIS A 1 218 ? 10.835 37.647 20.837 1.00 81.19 218 HIS A CA 1
ATOM 1767 C C . HIS A 1 218 ? 10.934 36.204 21.358 1.00 81.19 218 HIS A C 1
ATOM 1769 O O . HIS A 1 218 ? 11.528 35.345 20.704 1.00 81.19 218 HIS A O 1
ATOM 1775 N N . HIS A 1 219 ? 10.294 35.902 22.492 1.00 72.56 219 HIS A N 1
ATOM 1776 C CA . HIS A 1 219 ? 10.247 34.540 23.021 1.00 72.56 219 HIS A CA 1
ATOM 1777 C C . HIS A 1 219 ? 9.464 33.584 22.103 1.00 72.56 219 HIS A C 1
ATOM 1779 O O . HIS A 1 219 ? 9.911 32.465 21.844 1.00 72.56 219 HIS A O 1
ATOM 1785 N N . GLN A 1 220 ? 8.344 34.047 21.538 1.00 75.50 220 GLN A N 1
ATOM 1786 C CA . GLN A 1 220 ? 7.532 33.267 20.600 1.00 75.50 220 GLN A CA 1
ATOM 1787 C C . GLN A 1 220 ? 8.299 32.957 19.301 1.00 75.50 220 GLN A C 1
ATOM 1789 O O . GLN A 1 220 ? 8.290 31.817 18.834 1.00 75.50 220 GLN A O 1
ATOM 1794 N N . GLN A 1 221 ? 9.060 33.920 18.769 1.00 77.75 221 GLN A N 1
ATOM 1795 C CA . GLN A 1 221 ? 9.896 33.711 17.581 1.00 77.75 221 GLN A CA 1
ATOM 1796 C C . GLN A 1 221 ? 11.045 32.721 17.837 1.00 77.75 221 GLN A C 1
ATOM 1798 O O . GLN A 1 221 ? 11.337 31.866 17.000 1.00 77.75 221 GLN A O 1
ATOM 1803 N N . GLN A 1 222 ? 11.687 32.788 19.007 1.00 79.94 222 GLN A N 1
ATOM 1804 C CA . GLN A 1 222 ? 12.742 31.837 19.373 1.00 79.94 222 GLN A CA 1
ATOM 1805 C C . GLN A 1 222 ? 12.221 30.402 19.507 1.00 79.94 222 GLN A C 1
ATOM 1807 O O . GLN A 1 222 ? 12.934 29.450 19.172 1.00 79.94 222 GLN A O 1
ATOM 1812 N N . PHE A 1 223 ? 10.985 30.234 19.977 1.00 78.94 223 PHE A N 1
ATOM 1813 C CA . PHE A 1 223 ? 10.333 28.932 20.043 1.00 78.94 223 PHE A CA 1
ATOM 1814 C C . PHE A 1 223 ? 10.085 28.346 18.644 1.00 78.94 223 PHE A C 1
ATOM 1816 O O . PHE A 1 223 ? 10.445 27.191 18.399 1.00 78.94 223 PHE A O 1
ATOM 1823 N N . LEU A 1 224 ? 9.573 29.155 17.709 1.00 79.25 224 LEU A N 1
ATOM 1824 C CA . LEU A 1 224 ? 9.347 28.741 16.319 1.00 79.25 224 LEU A CA 1
ATOM 1825 C C . LEU A 1 224 ? 10.653 28.338 15.619 1.00 79.25 224 LEU A C 1
ATOM 1827 O O . LEU A 1 224 ? 10.729 27.252 15.045 1.00 79.25 224 LEU A O 1
ATOM 1831 N N . ASN A 1 225 ? 11.721 29.124 15.775 1.00 79.25 225 ASN A N 1
ATOM 1832 C CA . ASN A 1 225 ? 13.028 28.808 15.184 1.00 79.25 225 ASN A CA 1
ATOM 1833 C C . ASN A 1 225 ? 13.620 27.494 15.741 1.00 79.25 225 ASN A C 1
ATOM 1835 O O . ASN A 1 225 ? 14.271 26.731 15.024 1.00 79.25 225 ASN A O 1
ATOM 1839 N N . ARG A 1 226 ? 13.385 27.187 17.027 1.00 77.31 226 ARG A N 1
ATOM 1840 C CA . ARG A 1 226 ? 13.804 25.909 17.634 1.00 77.31 226 ARG A CA 1
ATOM 1841 C C . ARG A 1 226 ? 12.994 24.722 17.115 1.00 77.31 226 ARG A C 1
ATOM 1843 O O . ARG A 1 226 ? 13.559 23.637 16.975 1.00 77.31 226 ARG A O 1
ATOM 1850 N N . LEU A 1 227 ? 11.701 24.904 16.851 1.00 71.88 227 LEU A N 1
ATOM 1851 C CA . LEU A 1 227 ? 10.848 23.883 16.237 1.00 71.88 227 LEU A CA 1
ATOM 1852 C C . LEU A 1 227 ? 11.281 23.588 14.799 1.00 71.88 227 LEU A C 1
ATOM 1854 O O . LEU A 1 227 ? 11.434 22.424 14.428 1.00 71.88 227 LEU A O 1
ATOM 1858 N N . GLU A 1 228 ? 11.553 24.627 14.017 1.00 74.25 228 GLU A N 1
ATOM 1859 C CA . GLU A 1 228 ? 12.008 24.510 12.631 1.00 74.25 228 GLU A CA 1
ATOM 1860 C C . GLU A 1 228 ? 13.376 23.815 12.534 1.00 74.25 228 GLU A C 1
ATOM 1862 O O . GLU A 1 228 ? 13.559 22.849 11.796 1.00 74.25 228 GLU A O 1
ATOM 1867 N N . SER A 1 229 ? 14.341 24.220 13.362 1.00 73.06 229 SER A N 1
ATOM 1868 C CA . SER A 1 229 ? 15.669 23.598 13.364 1.00 73.06 229 SER A CA 1
ATOM 1869 C C . SER A 1 229 ? 15.618 22.117 13.785 1.00 73.06 229 SER A C 1
ATOM 1871 O O . SER A 1 229 ? 16.282 21.266 13.189 1.00 73.06 229 SER A O 1
ATOM 1873 N N . LYS A 1 230 ? 14.758 21.769 14.755 1.00 72.81 230 LYS A N 1
ATOM 1874 C CA . LYS A 1 230 ? 14.543 20.372 15.170 1.00 72.81 230 LYS A CA 1
ATOM 1875 C C . LYS A 1 230 ? 13.835 19.536 14.108 1.00 72.81 230 LYS A C 1
ATOM 1877 O O . LYS A 1 230 ? 14.155 18.359 13.981 1.00 72.81 230 LYS A O 1
ATOM 1882 N N . THR A 1 231 ? 12.891 20.104 13.362 1.00 67.12 231 THR A N 1
ATOM 1883 C CA . THR A 1 231 ? 12.178 19.384 12.293 1.00 67.12 231 THR A CA 1
ATOM 1884 C C . THR A 1 231 ? 13.077 19.137 11.083 1.00 67.12 231 THR A C 1
ATOM 1886 O O . THR A 1 231 ? 13.078 18.028 10.550 1.00 67.12 231 THR A O 1
ATOM 1889 N N . ASN A 1 232 ? 13.936 20.093 10.728 1.00 62.88 232 ASN A N 1
ATOM 1890 C CA . ASN A 1 232 ? 14.901 19.933 9.639 1.00 62.88 232 ASN A CA 1
ATOM 1891 C C . ASN A 1 232 ? 15.983 18.883 9.950 1.00 62.88 232 ASN A C 1
ATOM 1893 O O . ASN A 1 232 ? 16.292 18.053 9.098 1.00 62.88 232 ASN A O 1
ATOM 1897 N N . ALA A 1 233 ? 16.472 18.814 11.193 1.00 63.12 233 ALA A N 1
ATOM 1898 C CA . ALA A 1 233 ? 17.415 17.773 11.625 1.00 63.12 233 ALA A CA 1
ATOM 1899 C C . ALA A 1 233 ? 16.830 16.340 11.599 1.00 63.12 233 ALA A C 1
ATOM 1901 O O . ALA A 1 233 ? 17.573 15.361 11.680 1.00 63.12 233 ALA A O 1
ATOM 1902 N N . ILE A 1 234 ? 15.503 16.190 11.505 1.00 52.44 234 ILE A N 1
ATOM 1903 C CA . ILE A 1 234 ? 14.812 14.890 11.464 1.00 52.44 234 ILE A CA 1
ATOM 1904 C C . ILE A 1 234 ? 14.717 14.332 10.032 1.00 52.44 234 ILE A C 1
ATOM 1906 O O . ILE A 1 234 ? 14.553 13.122 9.871 1.00 52.44 234 ILE A O 1
ATOM 1910 N N . LEU A 1 235 ? 14.843 15.171 8.997 1.00 56.03 235 LEU A N 1
ATOM 1911 C CA . LEU A 1 235 ? 14.601 14.777 7.603 1.00 56.03 235 LEU A CA 1
ATOM 1912 C C . LEU A 1 235 ? 15.814 14.150 6.889 1.00 56.03 235 LEU A C 1
ATOM 1914 O O . LEU A 1 235 ? 15.615 13.451 5.897 1.00 56.03 235 LEU A O 1
ATOM 1918 N N . ASP A 1 236 ? 17.033 14.337 7.399 1.00 51.16 236 ASP A N 1
ATOM 1919 C CA . ASP A 1 236 ? 18.271 14.056 6.648 1.00 51.16 236 ASP A CA 1
ATOM 1920 C C . ASP A 1 236 ? 18.893 12.657 6.858 1.00 51.16 236 ASP A C 1
ATOM 1922 O O . ASP A 1 236 ? 19.973 12.377 6.347 1.00 51.16 236 ASP A O 1
ATOM 1926 N N . ASP A 1 237 ? 18.237 11.734 7.577 1.00 53.22 237 ASP A N 1
ATOM 1927 C CA . ASP A 1 237 ? 18.858 10.450 7.953 1.00 53.22 237 ASP A CA 1
ATOM 1928 C C . ASP A 1 237 ? 18.007 9.221 7.577 1.00 53.22 237 ASP A C 1
ATOM 1930 O O . ASP A 1 237 ? 17.097 8.779 8.289 1.00 53.22 237 ASP A O 1
ATOM 1934 N N . HIS A 1 238 ? 18.288 8.667 6.398 1.00 50.94 238 HIS A N 1
ATOM 1935 C CA . HIS A 1 238 ? 17.412 7.730 5.695 1.00 50.94 238 HIS A CA 1
ATOM 1936 C C . HIS A 1 238 ? 17.549 6.254 6.140 1.00 50.94 238 HIS A C 1
ATOM 1938 O O . HIS A 1 238 ? 16.694 5.435 5.789 1.00 50.94 238 HIS A O 1
ATOM 1944 N N . GLU A 1 239 ? 18.541 5.904 6.972 1.00 47.94 239 GLU A N 1
ATOM 1945 C CA . GLU A 1 239 ? 18.656 4.567 7.594 1.00 47.94 239 GLU A CA 1
ATOM 1946 C C . GLU A 1 239 ? 17.908 4.443 8.940 1.00 47.94 239 GLU A C 1
ATOM 1948 O O . GLU A 1 239 ? 17.573 3.341 9.378 1.00 47.94 239 GLU A O 1
ATOM 1953 N N . LYS A 1 240 ? 17.494 5.556 9.564 1.00 51.56 240 LYS A N 1
ATOM 1954 C CA . LYS A 1 240 ? 16.734 5.574 10.836 1.00 51.56 240 LYS A CA 1
ATOM 1955 C C . LYS A 1 240 ? 15.216 5.395 10.681 1.00 51.56 240 LYS A C 1
ATOM 1957 O O . LYS A 1 240 ? 14.464 5.642 11.626 1.00 51.56 240 LYS A O 1
ATOM 1962 N N . ARG A 1 241 ? 14.721 4.921 9.533 1.00 51.88 241 ARG A N 1
ATOM 1963 C CA . ARG A 1 241 ? 13.278 4.848 9.198 1.00 51.88 241 ARG A CA 1
ATOM 1964 C C . ARG A 1 241 ? 12.400 4.074 10.198 1.00 51.88 241 ARG A C 1
ATOM 1966 O O . ARG A 1 241 ? 11.231 4.411 10.346 1.00 51.88 241 ARG A O 1
ATOM 1973 N N . LYS A 1 242 ? 12.941 3.101 10.944 1.00 48.84 242 LYS A N 1
ATOM 1974 C CA . LYS A 1 242 ? 12.202 2.436 12.043 1.00 48.84 242 LYS A CA 1
ATOM 1975 C C . LYS A 1 242 ? 12.085 3.301 13.308 1.00 48.84 242 LYS A C 1
ATOM 1977 O O . LYS A 1 242 ? 11.079 3.224 13.998 1.00 48.84 242 LYS A O 1
ATOM 1982 N N . SER A 1 243 ? 13.075 4.155 13.585 1.00 53.34 243 SER A N 1
ATOM 1983 C CA . SER A 1 243 ? 13.029 5.151 14.670 1.00 53.34 243 SER A CA 1
ATOM 1984 C C . SER A 1 243 ? 12.167 6.363 14.296 1.00 53.34 243 SER A C 1
ATOM 1986 O O . SER A 1 243 ? 11.556 6.968 15.170 1.00 53.34 243 SER A O 1
ATOM 1988 N N . SER A 1 244 ? 12.074 6.698 13.005 1.00 58.25 244 SER A N 1
ATOM 1989 C CA . SER A 1 244 ? 11.240 7.798 12.504 1.00 58.25 244 SER A CA 1
ATOM 1990 C C . SER A 1 244 ? 9.750 7.574 12.772 1.00 58.25 244 SER A C 1
ATOM 1992 O O . SER A 1 244 ? 9.087 8.508 13.208 1.00 58.25 244 SER A O 1
ATOM 1994 N N . TRP A 1 245 ? 9.238 6.348 12.610 1.00 57.19 245 TRP A N 1
ATOM 1995 C CA . TRP A 1 245 ? 7.819 6.069 12.855 1.00 57.19 245 TRP A CA 1
ATOM 1996 C C . TRP A 1 245 ? 7.432 6.268 14.329 1.00 57.19 245 TRP A C 1
ATOM 1998 O O . TRP A 1 245 ? 6.503 7.016 14.619 1.00 57.19 245 TRP A O 1
ATOM 2008 N N . VAL A 1 246 ? 8.231 5.728 15.258 1.00 64.44 246 VAL A N 1
ATOM 2009 C CA . VAL A 1 246 ? 8.045 5.920 16.711 1.00 64.44 246 VAL A CA 1
ATOM 2010 C C . VAL A 1 246 ? 8.151 7.403 17.104 1.00 64.44 246 VAL A C 1
ATOM 2012 O O . VAL A 1 246 ? 7.423 7.884 17.972 1.00 64.44 246 VAL A O 1
ATOM 2015 N N . ARG A 1 247 ? 9.020 8.178 16.437 1.00 66.94 247 ARG A N 1
ATOM 2016 C CA . ARG A 1 247 ? 9.116 9.632 16.661 1.00 66.94 247 ARG A CA 1
ATOM 2017 C C . ARG A 1 247 ? 7.904 10.393 16.131 1.00 66.94 247 ARG A C 1
ATOM 2019 O O . ARG A 1 247 ? 7.466 11.324 16.797 1.00 66.94 247 ARG A O 1
ATOM 2026 N N . CYS A 1 248 ? 7.363 10.017 14.972 1.00 76.50 248 CYS A N 1
ATOM 2027 C CA . CYS A 1 248 ? 6.138 10.614 14.439 1.00 76.50 248 CYS A CA 1
ATOM 2028 C C . CYS A 1 248 ? 4.940 10.333 15.352 1.00 76.50 248 CYS A C 1
ATOM 2030 O O . CYS A 1 248 ? 4.150 11.236 15.601 1.00 76.50 248 CYS A O 1
ATOM 2032 N N . GLU A 1 249 ? 4.847 9.123 15.902 1.00 76.50 249 GLU A N 1
ATOM 2033 C CA . GLU A 1 249 ? 3.809 8.745 16.866 1.00 76.50 249 GLU A CA 1
ATOM 2034 C C . GLU A 1 249 ? 3.923 9.546 18.173 1.00 76.50 249 GLU A C 1
ATOM 2036 O O . GLU A 1 249 ? 2.932 10.094 18.658 1.00 76.50 249 GLU A O 1
ATOM 2041 N N . THR A 1 250 ? 5.149 9.709 18.689 1.00 87.88 250 THR A N 1
ATOM 2042 C CA . THR A 1 250 ? 5.422 10.538 19.876 1.00 87.88 250 THR A CA 1
ATOM 2043 C C . THR A 1 250 ? 5.086 12.012 19.626 1.00 87.88 250 THR A C 1
ATOM 2045 O O . THR A 1 250 ? 4.537 12.687 20.496 1.00 87.88 250 THR A O 1
ATOM 2048 N N . LEU A 1 251 ? 5.416 12.535 18.440 1.00 87.25 251 LEU A N 1
ATOM 2049 C CA . LEU A 1 251 ? 5.112 13.916 18.068 1.00 87.25 251 LEU A CA 1
ATOM 2050 C C . LEU A 1 251 ? 3.603 14.131 17.919 1.00 87.25 251 LEU A C 1
ATOM 2052 O O . LEU A 1 251 ? 3.092 15.120 18.434 1.00 87.25 251 LEU A O 1
ATOM 2056 N N . GLY A 1 252 ? 2.897 13.190 17.283 1.00 90.38 252 GLY A N 1
ATOM 2057 C CA . GLY A 1 252 ? 1.441 13.219 17.156 1.00 90.38 252 GLY A CA 1
ATOM 2058 C C . GLY A 1 252 ? 0.747 13.259 18.516 1.00 90.38 252 GLY A C 1
ATOM 2059 O O . GLY A 1 252 ? -0.108 14.112 18.732 1.00 90.38 252 GLY A O 1
ATOM 2060 N N . HIS A 1 253 ? 1.188 12.428 19.468 1.00 92.19 253 HIS A N 1
ATOM 2061 C CA . HIS A 1 253 ? 0.667 12.452 20.839 1.00 92.19 253 HIS A CA 1
ATOM 2062 C C . HIS A 1 253 ? 0.885 13.800 21.530 1.00 92.19 253 HIS A C 1
ATOM 2064 O O . HIS A 1 253 ? -0.034 14.325 22.149 1.00 92.19 253 HIS A O 1
ATOM 2070 N N . ARG A 1 254 ? 2.078 14.396 21.407 1.00 92.75 254 ARG A N 1
ATOM 2071 C CA . ARG A 1 254 ? 2.363 15.708 22.016 1.00 92.75 254 ARG A CA 1
ATOM 2072 C C . ARG A 1 254 ? 1.530 16.829 21.403 1.00 92.75 254 ARG A C 1
ATOM 2074 O O . ARG A 1 254 ? 1.071 17.706 22.129 1.00 92.75 254 ARG A O 1
ATOM 2081 N N . VAL A 1 255 ? 1.341 16.803 20.085 1.00 93.94 255 VAL A N 1
ATOM 2082 C CA . VAL A 1 255 ? 0.480 17.760 19.378 1.00 93.94 255 VAL A CA 1
ATOM 2083 C C . VAL A 1 255 ? -0.965 17.622 19.856 1.00 93.94 255 VAL A C 1
ATOM 2085 O O . VAL A 1 255 ? -1.571 18.629 20.201 1.00 93.94 255 VAL A O 1
ATOM 2088 N N . ALA A 1 256 ? -1.478 16.394 19.971 1.00 93.88 256 ALA A N 1
ATOM 2089 C CA . ALA A 1 256 ? -2.826 16.132 20.475 1.00 93.88 256 ALA A CA 1
ATOM 2090 C C . ALA A 1 256 ? -3.006 16.585 21.934 1.00 93.88 256 ALA A C 1
ATOM 2092 O O . ALA A 1 256 ? -3.984 17.252 22.249 1.00 93.88 256 ALA A O 1
ATOM 2093 N N . GLN A 1 257 ? -2.037 16.295 22.810 1.00 94.69 257 GLN A N 1
ATOM 2094 C CA . GLN A 1 257 ? -2.047 16.779 24.196 1.00 94.69 257 GLN A CA 1
ATOM 2095 C C . GLN A 1 257 ? -2.047 18.311 24.264 1.00 94.69 257 GLN A C 1
ATOM 2097 O O . GLN A 1 257 ? -2.815 18.886 25.025 1.00 94.69 257 GLN A O 1
ATOM 2102 N N . THR A 1 258 ? -1.223 18.972 23.443 1.00 94.25 258 THR A N 1
ATOM 2103 C CA . THR A 1 258 ? -1.164 20.442 23.393 1.00 94.25 258 THR A CA 1
ATOM 2104 C C . THR A 1 258 ? -2.492 21.029 22.915 1.00 94.25 258 THR A C 1
ATOM 2106 O O . THR A 1 258 ? -2.998 21.960 23.533 1.00 94.25 258 THR A O 1
ATOM 2109 N N . MET A 1 259 ? -3.085 20.457 21.862 1.00 95.94 259 MET A N 1
ATOM 2110 C CA . MET A 1 259 ? -4.405 20.854 21.366 1.00 95.94 259 MET A CA 1
ATOM 2111 C C . MET A 1 259 ? -5.474 20.730 22.450 1.00 95.94 259 MET A C 1
ATOM 2113 O O . MET A 1 259 ? -6.154 21.709 22.723 1.00 95.94 259 MET A O 1
ATOM 2117 N N . HIS A 1 260 ? -5.540 19.590 23.143 1.00 95.56 260 HIS A N 1
ATOM 2118 C CA . HIS A 1 260 ? -6.499 19.376 24.228 1.00 95.56 260 HIS A CA 1
ATOM 2119 C C . HIS A 1 260 ? -6.335 20.404 25.357 1.00 95.56 260 HIS A C 1
ATOM 2121 O O . HIS A 1 260 ? -7.312 20.965 25.841 1.00 95.56 260 HIS A O 1
ATOM 2127 N N . THR A 1 261 ? -5.095 20.704 25.766 1.00 96.12 261 THR A N 1
ATOM 2128 C CA . THR A 1 261 ? -4.857 21.732 26.795 1.00 96.12 261 THR A CA 1
ATOM 2129 C C . THR A 1 261 ? -5.256 23.133 26.331 1.00 96.12 261 THR A C 1
ATOM 2131 O O . THR A 1 261 ? -5.761 23.913 27.135 1.00 96.12 261 THR A O 1
ATOM 2134 N N . LEU A 1 262 ? -5.050 23.458 25.049 1.00 95.25 262 LEU A N 1
ATOM 2135 C CA . LEU A 1 262 ? -5.445 24.748 24.484 1.00 95.25 262 LEU A CA 1
ATOM 2136 C C . LEU A 1 262 ? -6.966 24.860 24.364 1.00 95.25 262 LEU A C 1
ATOM 2138 O O . LEU A 1 262 ? -7.507 25.898 24.710 1.00 95.25 262 LEU A O 1
ATOM 2142 N N . GLU A 1 263 ? -7.661 23.803 23.951 1.00 95.56 263 GLU A N 1
ATOM 2143 C CA . GLU A 1 263 ? -9.127 23.787 23.862 1.00 95.56 263 GLU A CA 1
ATOM 2144 C C . GLU A 1 263 ? -9.798 24.050 25.218 1.00 95.56 263 GLU A C 1
ATOM 2146 O O . GLU A 1 263 ? -10.815 24.740 25.271 1.00 95.56 263 GLU A O 1
ATOM 2151 N N . GLU A 1 264 ? -9.211 23.560 26.316 1.00 96.69 264 GLU A N 1
ATOM 2152 C CA . GLU A 1 264 ? -9.723 23.799 27.671 1.00 96.69 264 GLU A CA 1
ATOM 2153 C C . GLU A 1 264 ? -9.489 25.233 28.178 1.00 96.69 264 GLU A C 1
ATOM 2155 O O . GLU A 1 264 ? -10.321 25.758 28.918 1.00 96.69 264 GLU A O 1
ATOM 2160 N N . HIS A 1 265 ? -8.360 25.860 27.826 1.00 98.00 265 HIS A N 1
ATOM 2161 C CA . HIS A 1 265 ? -7.923 27.123 28.443 1.00 98.00 265 HIS A CA 1
ATOM 2162 C C . HIS A 1 265 ? -8.111 28.352 27.540 1.00 98.00 265 HIS A C 1
ATOM 2164 O O . HIS A 1 265 ? -8.376 29.442 28.046 1.00 98.00 265 HIS A O 1
ATOM 2170 N N . ASP A 1 266 ? -7.941 28.200 26.224 1.00 97.88 266 ASP A N 1
ATOM 2171 C CA . ASP A 1 266 ? -7.965 29.279 25.229 1.00 97.88 266 ASP A CA 1
ATOM 2172 C C . ASP A 1 266 ? -8.336 28.728 23.826 1.00 97.88 266 ASP A C 1
ATOM 2174 O O . ASP A 1 266 ? -7.455 28.366 23.030 1.00 97.88 266 ASP A O 1
ATOM 2178 N N . PRO A 1 267 ? -9.640 28.646 23.495 1.00 95.75 267 PRO A N 1
ATOM 2179 C CA . PRO A 1 267 ? -10.106 28.046 22.243 1.00 95.75 267 PRO A CA 1
ATOM 2180 C C . PRO A 1 267 ? -9.678 28.837 20.996 1.00 95.75 267 PRO A C 1
ATOM 2182 O O . PRO A 1 267 ? -9.473 28.246 19.932 1.00 95.75 267 PRO A O 1
ATOM 2185 N N . ASP A 1 268 ? -9.483 30.153 21.112 1.00 96.44 268 ASP A N 1
ATOM 2186 C CA . ASP A 1 268 ? -9.010 30.987 20.003 1.00 96.44 268 ASP A CA 1
ATOM 2187 C C . ASP A 1 268 ? -7.547 30.662 19.669 1.00 96.44 268 ASP A C 1
ATOM 2189 O O . ASP A 1 268 ? -7.156 30.578 18.495 1.00 96.44 268 ASP A O 1
ATOM 2193 N N . LEU A 1 269 ? -6.727 30.416 20.697 1.00 95.06 269 LEU A N 1
ATOM 2194 C CA . LEU A 1 269 ? -5.351 29.966 20.515 1.00 95.06 269 LEU A CA 1
ATOM 2195 C C . LEU A 1 269 ? -5.279 28.536 19.959 1.00 95.06 269 LEU A C 1
ATOM 2197 O O . LEU A 1 269 ? -4.418 28.272 19.113 1.00 95.06 269 LEU A O 1
ATOM 2201 N N . ALA A 1 270 ? -6.189 27.644 20.366 1.00 95.44 270 ALA A N 1
ATOM 2202 C CA . ALA A 1 270 ? -6.311 26.298 19.798 1.00 95.44 270 ALA A CA 1
ATOM 2203 C C . ALA A 1 270 ? -6.602 26.345 18.288 1.00 95.44 270 ALA A C 1
ATOM 2205 O O . ALA A 1 270 ? -5.894 25.716 17.498 1.00 95.44 270 ALA A O 1
ATOM 2206 N N . LEU A 1 271 ? -7.567 27.171 17.862 1.00 96.12 271 LEU A N 1
ATOM 2207 C CA . LEU A 1 271 ? -7.900 27.354 16.446 1.00 96.12 271 LEU A CA 1
ATOM 2208 C C . LEU A 1 271 ? -6.713 27.906 15.645 1.00 96.12 271 LEU A C 1
ATOM 2210 O O . LEU A 1 271 ? -6.409 27.429 14.550 1.00 96.12 271 LEU A O 1
ATOM 2214 N N . LYS A 1 272 ? -5.996 28.895 16.193 1.00 96.31 272 LYS A N 1
ATOM 2215 C CA . LYS A 1 272 ? -4.793 29.440 15.551 1.00 96.31 272 LYS A CA 1
ATOM 2216 C C . LYS A 1 272 ? -3.700 28.380 15.408 1.00 96.31 272 LYS A C 1
ATOM 2218 O O . LYS A 1 272 ? -3.009 28.349 14.388 1.00 96.31 272 LYS A O 1
ATOM 2223 N N . PHE A 1 273 ? -3.531 27.525 16.415 1.00 95.50 273 PHE A N 1
ATOM 2224 C CA . PHE A 1 273 ? -2.577 26.423 16.369 1.00 95.50 273 PHE A CA 1
ATOM 2225 C C . PHE A 1 273 ? -2.939 25.400 15.285 1.00 95.50 273 PHE A C 1
ATOM 2227 O O . PHE A 1 273 ? -2.058 25.008 14.519 1.00 95.50 273 PHE A O 1
ATOM 2234 N N . ASP A 1 274 ? -4.216 25.032 15.160 1.00 93.69 274 ASP A N 1
ATOM 2235 C CA . ASP A 1 274 ? -4.689 24.106 14.124 1.00 93.69 274 ASP A CA 1
ATOM 2236 C C . ASP A 1 274 ? -4.4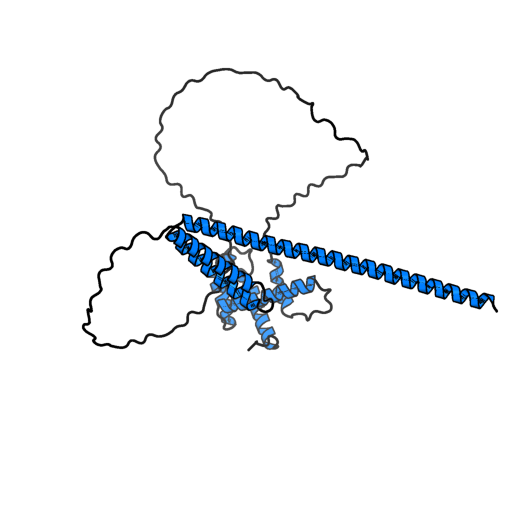60 24.652 12.704 1.00 93.69 274 ASP A C 1
ATOM 2238 O O . ASP A 1 274 ? -3.905 23.960 11.845 1.00 93.69 274 ASP A O 1
ATOM 2242 N N . ILE A 1 275 ? -4.766 25.935 12.471 1.00 95.81 275 ILE A N 1
ATOM 2243 C CA . ILE A 1 275 ? -4.496 26.604 11.187 1.00 95.81 275 ILE A CA 1
ATOM 2244 C C . ILE A 1 275 ? -2.999 26.549 10.853 1.00 95.81 275 ILE A C 1
ATOM 2246 O O . ILE A 1 275 ? -2.628 26.111 9.762 1.00 95.81 275 ILE A O 1
ATOM 2250 N N . MET A 1 276 ? -2.127 26.922 11.799 1.00 95.75 276 MET A N 1
ATOM 2251 C CA . MET A 1 276 ? -0.672 26.877 11.595 1.00 95.75 276 MET A CA 1
ATOM 2252 C C . MET A 1 276 ? -0.172 25.456 11.304 1.00 95.75 276 MET A C 1
ATOM 2254 O O . MET A 1 276 ? 0.683 25.259 10.437 1.00 95.75 276 MET A O 1
ATOM 2258 N N . LEU A 1 277 ? -0.699 24.450 12.006 1.00 93.88 277 LEU A N 1
ATOM 2259 C CA . LEU A 1 277 ? -0.327 23.054 11.793 1.00 93.88 277 LEU A CA 1
ATOM 2260 C C . LEU A 1 277 ? -0.770 22.564 10.407 1.00 93.88 277 LEU A C 1
ATOM 2262 O O . LEU A 1 277 ? 0.006 21.912 9.703 1.00 93.88 277 LEU A O 1
ATOM 2266 N N . SER A 1 278 ? -1.987 22.910 9.988 1.00 93.62 278 SER A N 1
ATOM 2267 C CA . SER A 1 278 ? -2.532 22.579 8.669 1.00 93.62 278 SER A CA 1
ATOM 2268 C C . SER A 1 278 ? -1.720 23.212 7.532 1.00 93.62 278 SER A C 1
ATOM 2270 O O . SER A 1 278 ? -1.368 22.536 6.553 1.00 93.62 278 SER A O 1
ATOM 2272 N N . GLU A 1 279 ? -1.332 24.481 7.681 1.00 93.88 279 GLU A N 1
ATOM 2273 C CA . GLU A 1 279 ? -0.451 25.181 6.742 1.00 93.88 279 GLU A CA 1
ATOM 2274 C C . GLU A 1 279 ? 0.932 24.524 6.665 1.00 93.88 279 GLU A C 1
ATOM 2276 O O . GLU A 1 279 ? 1.428 24.255 5.566 1.00 93.88 279 GLU A O 1
ATOM 2281 N N . ALA A 1 280 ? 1.529 24.182 7.811 1.00 92.69 280 ALA A N 1
ATOM 2282 C CA . ALA A 1 280 ? 2.819 23.500 7.866 1.00 92.69 280 ALA A CA 1
ATOM 2283 C C . ALA A 1 280 ? 2.769 22.124 7.181 1.00 92.69 280 ALA A C 1
ATOM 2285 O O . ALA A 1 280 ? 3.629 21.806 6.354 1.00 92.69 280 ALA A O 1
ATOM 2286 N N . ILE A 1 281 ? 1.734 21.321 7.451 1.00 89.69 281 ILE A N 1
ATOM 2287 C CA . ILE A 1 281 ? 1.535 20.012 6.810 1.00 89.69 281 ILE A CA 1
ATOM 2288 C C . ILE A 1 281 ? 1.384 20.171 5.294 1.00 89.69 281 ILE A C 1
ATOM 2290 O O . ILE A 1 281 ? 1.965 19.401 4.523 1.00 89.69 281 ILE A O 1
ATOM 2294 N N . THR A 1 282 ? 0.613 21.164 4.852 1.00 91.81 282 THR A N 1
ATOM 2295 C CA . THR A 1 282 ? 0.394 21.432 3.427 1.00 91.81 282 THR A CA 1
ATOM 2296 C C . THR A 1 282 ? 1.682 21.887 2.741 1.00 91.81 282 THR A C 1
ATOM 2298 O O . THR A 1 282 ? 1.999 21.397 1.655 1.00 91.81 282 THR A O 1
ATOM 2301 N N . SER A 1 283 ? 2.466 22.748 3.393 1.00 92.38 283 SER A N 1
ATOM 2302 C CA . SER A 1 283 ? 3.776 23.201 2.916 1.00 92.38 283 SER A CA 1
ATOM 2303 C C . SER A 1 283 ? 4.757 22.035 2.748 1.00 92.38 283 SER A C 1
ATOM 2305 O O . SER A 1 283 ? 5.332 21.858 1.672 1.00 92.38 283 SER A O 1
ATOM 2307 N N . ILE A 1 284 ? 4.857 21.153 3.751 1.00 91.06 284 ILE A N 1
ATOM 2308 C CA . ILE A 1 284 ? 5.703 19.951 3.692 1.00 91.06 284 ILE A CA 1
ATOM 2309 C C . ILE A 1 284 ? 5.271 19.034 2.541 1.00 91.06 284 ILE A C 1
ATOM 2311 O O . ILE A 1 284 ? 6.110 18.560 1.775 1.00 91.06 284 ILE A O 1
ATOM 2315 N N . LYS A 1 285 ? 3.963 18.794 2.375 1.00 88.00 285 LYS A N 1
ATOM 2316 C CA . LYS A 1 285 ? 3.446 17.972 1.267 1.00 88.00 285 LYS A CA 1
ATOM 2317 C C . LYS A 1 285 ? 3.757 18.586 -0.099 1.00 88.00 285 LYS A C 1
ATOM 2319 O O . LYS A 1 285 ? 4.088 17.852 -1.029 1.00 88.00 285 LYS A O 1
ATOM 2324 N N . LYS A 1 286 ? 3.664 19.913 -0.224 1.00 91.56 286 LYS A N 1
ATOM 2325 C CA . LYS A 1 286 ? 3.987 20.638 -1.458 1.00 91.56 286 LYS A CA 1
ATOM 2326 C C . LYS A 1 286 ? 5.469 20.506 -1.810 1.00 91.56 286 LYS A C 1
ATOM 2328 O O . LYS A 1 286 ? 5.777 20.168 -2.950 1.00 91.56 286 LYS A O 1
ATOM 2333 N N . ASP A 1 287 ? 6.363 20.694 -0.842 1.00 93.38 287 ASP A N 1
ATOM 2334 C CA . ASP A 1 287 ? 7.806 20.506 -1.036 1.00 93.38 287 ASP A CA 1
ATOM 2335 C C . ASP A 1 287 ? 8.140 19.054 -1.423 1.00 93.38 287 ASP A C 1
ATOM 2337 O O . ASP A 1 287 ? 8.842 18.805 -2.403 1.00 93.38 287 ASP A O 1
ATOM 2341 N N . GLN A 1 288 ? 7.550 18.068 -0.738 1.00 90.25 288 GLN A N 1
ATOM 2342 C CA . GLN A 1 288 ? 7.720 16.654 -1.088 1.00 90.25 288 GLN A CA 1
ATOM 2343 C C . GLN A 1 288 ? 7.259 16.338 -2.517 1.00 90.25 288 GLN A C 1
ATOM 2345 O O . GLN A 1 288 ? 7.939 15.594 -3.233 1.00 90.25 288 GLN A O 1
ATOM 2350 N N . LEU A 1 289 ? 6.127 16.904 -2.945 1.00 93.88 289 LEU A N 1
ATOM 2351 C CA . LEU A 1 289 ? 5.623 16.755 -4.307 1.00 93.88 289 LEU A CA 1
ATOM 2352 C C . LEU A 1 289 ? 6.568 17.405 -5.324 1.00 93.88 289 LEU A C 1
ATOM 2354 O O . LEU A 1 289 ? 6.882 16.793 -6.342 1.00 93.88 289 LEU A O 1
ATOM 2358 N N . GLN A 1 290 ? 7.075 18.601 -5.031 1.00 96.00 290 GLN A N 1
ATOM 2359 C CA . GLN A 1 290 ? 8.014 19.306 -5.899 1.00 96.00 290 GLN A CA 1
ATOM 2360 C C . GLN A 1 290 ? 9.328 18.529 -6.066 1.00 96.00 290 GLN A C 1
ATOM 2362 O O . GLN A 1 290 ? 9.797 18.346 -7.189 1.00 96.00 290 GLN A O 1
ATOM 2367 N N . ARG A 1 291 ? 9.875 17.966 -4.981 1.00 92.25 291 ARG A N 1
ATOM 2368 C CA . ARG A 1 291 ? 11.048 17.074 -5.038 1.00 92.25 291 ARG A CA 1
ATOM 2369 C C . ARG A 1 291 ? 10.774 15.779 -5.803 1.00 92.25 291 ARG A C 1
ATOM 2371 O O . ARG A 1 291 ? 11.691 15.187 -6.369 1.00 92.25 291 ARG A O 1
ATOM 2378 N N . LEU A 1 292 ? 9.539 15.275 -5.787 1.00 93.44 292 LEU A N 1
ATOM 2379 C CA . LEU A 1 292 ? 9.166 14.096 -6.569 1.00 93.44 292 LEU A CA 1
ATOM 2380 C C . LEU A 1 292 ? 9.131 14.413 -8.068 1.00 93.44 292 LEU A C 1
ATOM 2382 O O . LEU A 1 292 ? 9.696 13.647 -8.842 1.00 93.44 292 LEU A O 1
ATOM 2386 N N . ILE A 1 293 ? 8.525 15.540 -8.449 1.00 94.69 293 ILE A N 1
ATOM 2387 C CA . ILE A 1 293 ? 8.483 16.016 -9.839 1.00 94.69 293 ILE A CA 1
ATOM 2388 C C . ILE A 1 293 ? 9.907 16.236 -10.359 1.00 94.69 293 ILE A C 1
ATOM 2390 O O . ILE A 1 293 ? 10.274 15.650 -11.370 1.00 94.69 293 ILE A O 1
ATOM 2394 N N . ALA A 1 294 ? 10.751 16.949 -9.606 1.00 95.69 294 ALA A N 1
ATOM 2395 C CA . ALA A 1 294 ? 12.143 17.189 -9.992 1.00 95.69 294 ALA A CA 1
ATOM 2396 C C . ALA A 1 294 ? 12.936 15.886 -10.220 1.00 95.69 294 ALA A C 1
ATOM 2398 O O . ALA A 1 294 ? 13.720 15.787 -11.159 1.00 95.69 294 ALA A O 1
ATOM 2399 N N . ARG A 1 295 ? 12.704 14.847 -9.402 1.00 96.62 295 ARG A N 1
ATOM 2400 C CA . ARG A 1 295 ? 13.328 13.527 -9.607 1.00 96.62 295 ARG A CA 1
ATOM 2401 C C . ARG A 1 295 ? 12.831 12.822 -10.867 1.00 96.62 295 ARG A C 1
ATOM 2403 O O . ARG A 1 295 ? 13.619 12.149 -11.522 1.00 96.62 295 ARG A O 1
ATOM 2410 N N . GLN A 1 296 ? 11.545 12.946 -11.193 1.00 95.56 296 GLN A N 1
ATOM 2411 C CA . GLN A 1 296 ? 10.995 12.386 -12.429 1.00 95.56 296 GLN A CA 1
ATOM 2412 C C . GLN A 1 296 ? 11.537 13.112 -13.662 1.00 95.56 296 GLN A C 1
ATOM 2414 O O . GLN A 1 296 ? 11.821 12.466 -14.666 1.00 95.56 296 GLN A O 1
ATOM 2419 N N . ASP A 1 297 ? 11.707 14.429 -13.581 1.00 96.50 297 ASP A N 1
ATOM 2420 C CA . ASP A 1 297 ? 12.280 15.242 -14.656 1.00 96.50 297 ASP A CA 1
ATOM 2421 C C . ASP A 1 297 ? 13.737 14.863 -14.909 1.00 96.50 297 ASP A C 1
ATOM 2423 O O . ASP A 1 297 ? 14.082 14.523 -16.038 1.00 96.50 297 ASP A O 1
ATOM 2427 N N . GLN A 1 298 ? 14.545 14.767 -13.849 1.00 97.62 298 GLN A N 1
ATOM 2428 C CA . GLN A 1 298 ? 15.930 14.305 -13.954 1.00 97.62 298 GLN A CA 1
ATOM 2429 C C . GLN A 1 298 ? 16.021 12.909 -14.581 1.00 97.62 298 GLN A C 1
ATOM 2431 O O . GLN A 1 298 ? 16.840 12.669 -15.462 1.00 97.62 298 GLN A O 1
ATOM 2436 N N . GLN A 1 299 ? 15.150 11.984 -14.167 1.00 95.81 299 GLN A N 1
ATOM 2437 C CA . GLN A 1 299 ? 15.134 10.636 -14.730 1.00 95.81 299 GLN A CA 1
ATOM 2438 C C . GLN A 1 299 ? 14.790 10.642 -16.229 1.00 95.81 299 GLN A C 1
ATOM 2440 O O . GLN A 1 299 ? 15.373 9.876 -16.994 1.00 95.81 299 GLN A O 1
ATOM 2445 N N . ARG A 1 300 ? 13.865 11.511 -16.661 1.00 97.50 300 ARG A N 1
ATOM 2446 C CA . ARG A 1 300 ? 13.533 11.676 -18.083 1.00 97.50 300 ARG A CA 1
ATOM 2447 C C . ARG A 1 300 ? 14.719 12.215 -18.878 1.00 97.50 300 ARG A C 1
ATOM 2449 O O . ARG A 1 300 ? 14.999 11.692 -19.953 1.00 97.50 300 ARG A O 1
ATOM 2456 N N . GLU A 1 301 ? 15.422 13.211 -18.348 1.00 98.25 301 GLU A N 1
ATOM 2457 C CA . GLU A 1 301 ? 16.618 13.770 -18.984 1.00 98.25 301 GLU A CA 1
ATOM 2458 C C . GLU A 1 301 ? 17.740 12.730 -19.107 1.00 98.25 301 GLU A C 1
ATOM 2460 O O . GLU A 1 301 ? 18.317 12.572 -20.185 1.00 98.25 301 GLU A O 1
ATOM 2465 N N . ASP A 1 302 ? 18.001 11.961 -18.048 1.00 97.00 302 ASP A N 1
ATOM 2466 C CA . ASP A 1 302 ? 19.008 10.896 -18.049 1.00 97.00 302 ASP A CA 1
ATOM 2467 C C . ASP A 1 302 ? 18.677 9.804 -19.087 1.00 97.00 302 ASP A C 1
ATOM 2469 O O . ASP A 1 302 ? 19.556 9.331 -19.817 1.00 97.00 302 ASP A O 1
ATOM 2473 N N . ASP A 1 303 ? 17.402 9.417 -19.202 1.00 97.44 303 ASP A N 1
ATOM 2474 C CA . ASP A 1 303 ? 16.937 8.445 -20.197 1.00 97.44 303 ASP A CA 1
ATOM 2475 C C . ASP A 1 303 ? 17.061 8.983 -21.634 1.00 97.44 303 ASP A C 1
ATOM 2477 O O . ASP A 1 303 ? 17.440 8.244 -22.550 1.00 97.44 303 ASP A O 1
ATOM 2481 N N . GLU A 1 304 ? 16.784 10.270 -21.859 1.00 98.31 304 GLU A N 1
ATOM 2482 C CA . GLU A 1 304 ? 17.006 10.918 -23.155 1.00 98.31 304 GLU A CA 1
ATOM 2483 C C . GLU A 1 304 ? 18.492 10.977 -23.520 1.00 98.31 304 GLU A C 1
ATOM 2485 O O . GLU A 1 304 ? 18.858 10.682 -24.663 1.00 98.31 304 GLU A O 1
ATOM 2490 N N . GLN A 1 305 ? 19.364 11.301 -22.563 1.00 98.12 305 GLN A N 1
ATOM 2491 C CA . GLN A 1 305 ? 20.812 11.297 -22.774 1.00 98.12 305 GLN A CA 1
ATOM 2492 C C . GLN A 1 305 ? 21.325 9.900 -23.133 1.00 98.12 305 GLN A C 1
ATOM 2494 O O . GLN A 1 305 ? 22.107 9.758 -24.078 1.00 98.12 305 GLN A O 1
ATOM 2499 N N . ARG A 1 306 ? 20.838 8.855 -22.451 1.00 98.00 306 ARG A N 1
ATOM 2500 C CA . ARG A 1 306 ? 21.169 7.456 -22.772 1.00 98.00 306 ARG A CA 1
ATOM 2501 C C . ARG A 1 306 ? 20.770 7.087 -24.197 1.00 98.00 306 ARG A C 1
ATOM 2503 O O . ARG A 1 306 ? 21.594 6.544 -24.929 1.00 98.00 306 ARG A O 1
ATOM 2510 N N . LYS A 1 307 ? 19.556 7.450 -24.624 1.00 98.31 307 LYS A N 1
ATOM 2511 C CA . LYS A 1 307 ? 19.081 7.213 -26.001 1.00 98.31 307 LYS A CA 1
ATOM 2512 C C . LYS A 1 307 ? 19.925 7.947 -27.043 1.00 98.31 307 LYS A C 1
ATOM 2514 O O . LYS A 1 307 ? 20.241 7.379 -28.090 1.00 98.31 307 LYS A O 1
ATOM 2519 N N . ARG A 1 308 ? 20.322 9.197 -26.771 1.00 98.38 308 ARG A N 1
ATOM 2520 C CA . ARG A 1 308 ? 21.217 9.960 -27.662 1.00 98.38 308 ARG A CA 1
ATOM 2521 C C . ARG A 1 308 ? 22.580 9.283 -27.785 1.00 98.38 308 ARG A C 1
ATOM 2523 O O . ARG A 1 308 ? 23.061 9.100 -28.900 1.00 98.38 308 ARG A O 1
ATOM 2530 N N . LEU A 1 309 ? 23.171 8.864 -26.666 1.00 98.50 309 LEU A N 1
ATOM 2531 C CA . LEU A 1 309 ? 24.461 8.172 -26.654 1.00 98.50 309 LEU A CA 1
ATOM 2532 C C . LEU A 1 309 ? 24.402 6.836 -27.409 1.00 98.50 309 LEU A C 1
ATOM 2534 O O . LEU A 1 309 ? 25.301 6.522 -28.187 1.00 98.50 309 LEU A O 1
ATOM 2538 N N . GLU A 1 310 ? 23.329 6.068 -27.220 1.00 98.31 310 GLU A N 1
ATOM 2539 C CA . GLU A 1 310 ? 23.096 4.814 -27.938 1.00 98.31 310 GLU A CA 1
ATOM 2540 C C . GLU A 1 310 ? 22.958 5.040 -29.449 1.00 98.31 310 GLU A C 1
ATOM 2542 O O . GLU A 1 310 ? 23.577 4.331 -30.241 1.00 98.31 310 GLU A O 1
ATOM 2547 N N . THR A 1 311 ? 22.234 6.086 -29.852 1.00 98.38 311 THR A N 1
ATOM 2548 C CA . THR A 1 311 ? 22.089 6.468 -31.265 1.00 98.38 311 THR A CA 1
ATOM 2549 C C . THR A 1 311 ? 23.445 6.796 -31.896 1.00 98.38 311 THR A C 1
ATOM 2551 O O . THR A 1 311 ? 23.765 6.286 -32.970 1.00 98.38 311 THR A O 1
ATOM 2554 N N . VAL A 1 312 ? 24.280 7.587 -31.212 1.00 98.62 312 VAL A N 1
ATOM 2555 C CA . VAL A 1 312 ? 25.641 7.920 -31.672 1.00 98.62 312 VAL A CA 1
ATOM 2556 C C . VAL A 1 312 ? 26.508 6.663 -31.786 1.00 98.62 312 VAL A C 1
ATOM 2558 O O . VAL A 1 312 ? 27.214 6.481 -32.779 1.00 98.62 312 VAL A O 1
ATOM 2561 N N . ARG A 1 313 ? 26.425 5.754 -30.808 1.00 98.56 313 ARG A N 1
ATOM 2562 C CA . ARG A 1 313 ? 27.162 4.482 -30.823 1.00 98.56 313 ARG A CA 1
ATOM 2563 C C . ARG A 1 313 ? 26.767 3.606 -32.015 1.00 98.56 313 ARG A C 1
ATOM 2565 O O . ARG A 1 313 ? 27.644 3.063 -32.685 1.00 98.56 313 ARG A O 1
ATOM 2572 N N . LEU A 1 314 ? 25.469 3.477 -32.291 1.00 98.38 314 LEU A N 1
ATOM 2573 C CA . LEU A 1 314 ? 24.964 2.715 -33.437 1.00 98.38 314 LEU A CA 1
ATOM 2574 C C . LEU A 1 314 ? 25.417 3.332 -34.764 1.00 98.38 314 LEU A C 1
ATOM 2576 O O . LEU A 1 314 ? 25.865 2.609 -35.653 1.00 98.38 314 LEU A O 1
ATOM 2580 N N . GLN A 1 315 ? 25.372 4.661 -34.882 1.00 98.19 315 GLN A N 1
ATOM 2581 C CA . GLN A 1 315 ? 25.858 5.365 -36.067 1.00 98.19 315 GLN A CA 1
ATOM 2582 C C . GLN A 1 315 ? 27.353 5.101 -36.305 1.00 98.19 315 GLN A C 1
ATOM 2584 O O . GLN A 1 315 ? 27.761 4.791 -37.424 1.00 98.19 315 GLN A O 1
ATOM 2589 N N . GLN A 1 316 ? 28.175 5.149 -35.254 1.00 98.12 316 GLN A N 1
ATOM 2590 C CA . GLN A 1 316 ? 29.605 4.854 -35.355 1.00 98.12 316 GLN A CA 1
ATOM 2591 C C . GLN A 1 316 ? 29.869 3.396 -35.768 1.00 98.12 316 GLN A C 1
ATOM 2593 O O . GLN A 1 316 ? 30.747 3.137 -36.593 1.00 98.12 316 GLN A O 1
ATOM 2598 N N . GLN A 1 317 ? 29.079 2.446 -35.258 1.00 98.12 317 GLN A N 1
ATOM 2599 C CA . GLN A 1 317 ? 29.166 1.040 -35.656 1.00 98.12 317 GLN A CA 1
ATOM 2600 C C . GLN A 1 317 ? 28.813 0.838 -37.138 1.00 98.12 317 GLN A C 1
ATOM 2602 O O . GLN A 1 317 ? 29.497 0.086 -37.831 1.00 98.12 317 GLN A O 1
ATOM 2607 N N . GLN A 1 318 ? 27.788 1.528 -37.644 1.00 98.06 318 GLN A N 1
ATOM 2608 C CA . GLN A 1 318 ? 27.421 1.484 -39.063 1.00 98.06 318 GLN A CA 1
ATOM 2609 C C . GLN A 1 318 ? 28.528 2.048 -39.960 1.00 98.06 318 GLN A C 1
ATOM 2611 O O . GLN A 1 318 ? 28.852 1.442 -40.980 1.00 98.06 318 GLN A O 1
ATOM 2616 N N . ILE A 1 319 ? 29.149 3.166 -39.564 1.00 98.38 319 ILE A N 1
ATOM 2617 C CA . ILE A 1 319 ? 30.292 3.748 -40.287 1.00 98.38 319 ILE A CA 1
ATOM 2618 C C . ILE A 1 319 ? 31.455 2.749 -40.338 1.00 98.38 319 ILE A C 1
ATOM 2620 O O . ILE A 1 319 ? 32.023 2.521 -41.405 1.00 98.38 319 ILE A O 1
ATOM 2624 N N . MET A 1 320 ? 31.768 2.097 -39.215 1.00 98.00 320 MET A N 1
ATOM 2625 C CA . MET A 1 320 ? 32.826 1.085 -39.148 1.00 98.00 320 MET A CA 1
ATOM 2626 C C . MET A 1 320 ? 32.535 -0.121 -40.057 1.00 98.00 320 MET A C 1
ATOM 2628 O O . MET A 1 320 ? 33.418 -0.575 -40.781 1.00 98.00 320 MET A O 1
ATOM 2632 N N . GLN A 1 321 ? 31.291 -0.612 -40.080 1.00 97.94 321 GLN A N 1
ATOM 2633 C CA . GLN A 1 321 ? 30.883 -1.696 -40.982 1.00 97.94 321 GLN A CA 1
ATOM 2634 C C . GLN A 1 321 ? 30.964 -1.287 -42.459 1.00 97.94 321 GLN A C 1
ATOM 2636 O O . GLN A 1 321 ? 31.359 -2.092 -43.302 1.00 97.94 321 GLN A O 1
ATOM 2641 N N . MET A 1 322 ? 30.611 -0.041 -42.787 1.00 97.69 322 MET A N 1
ATOM 2642 C CA . MET A 1 322 ? 30.708 0.481 -44.151 1.00 97.69 322 MET A CA 1
ATOM 2643 C C . MET A 1 322 ? 32.165 0.540 -44.627 1.00 97.69 322 MET A C 1
ATOM 2645 O O . MET A 1 322 ? 32.452 0.113 -45.743 1.00 97.69 322 MET A O 1
ATOM 2649 N N . GLN A 1 323 ? 33.085 1.000 -43.774 1.00 96.81 323 GLN A N 1
ATOM 2650 C CA . GLN A 1 323 ? 34.519 1.035 -44.082 1.00 96.81 323 GLN A CA 1
ATOM 2651 C C . GLN A 1 323 ? 35.097 -0.370 -44.300 1.00 96.81 323 GLN A C 1
ATOM 2653 O O . GLN A 1 323 ? 35.839 -0.580 -45.256 1.00 96.81 323 GLN A O 1
ATOM 2658 N N . GLN A 1 324 ? 34.707 -1.352 -43.478 1.00 96.69 324 GLN A N 1
ATOM 2659 C CA . GLN A 1 324 ? 35.130 -2.748 -43.658 1.00 96.69 324 GLN A CA 1
ATOM 2660 C C . GLN A 1 324 ? 34.649 -3.333 -44.992 1.00 96.69 324 GLN A C 1
ATOM 2662 O O . GLN A 1 324 ? 35.415 -4.001 -45.682 1.00 96.69 324 GLN A O 1
ATOM 2667 N N . ARG A 1 325 ? 33.403 -3.048 -45.396 1.00 95.94 325 ARG A N 1
ATOM 2668 C CA . ARG A 1 325 ? 32.883 -3.489 -46.702 1.00 95.94 325 ARG A CA 1
ATOM 2669 C C . ARG A 1 325 ? 33.639 -2.867 -47.875 1.00 95.94 325 ARG A C 1
ATOM 2671 O O . ARG A 1 325 ? 33.855 -3.541 -48.873 1.00 95.94 325 ARG A O 1
ATOM 2678 N N . GLN A 1 326 ? 34.040 -1.599 -47.768 1.00 95.00 326 GLN A N 1
ATOM 2679 C CA . GLN A 1 326 ? 34.822 -0.939 -48.818 1.00 95.00 326 GLN A CA 1
ATOM 2680 C C . GLN A 1 326 ? 36.209 -1.575 -48.982 1.00 95.00 326 GLN A C 1
ATOM 2682 O O . GLN A 1 326 ? 36.622 -1.799 -50.113 1.00 95.00 326 GLN A O 1
ATOM 2687 N N . GLN A 1 327 ? 36.875 -1.937 -47.879 1.00 93.19 327 GLN A N 1
ATOM 2688 C CA . GLN A 1 327 ? 38.173 -2.630 -47.911 1.00 93.19 327 GLN A CA 1
ATOM 2689 C C . GLN A 1 327 ? 38.072 -4.024 -48.551 1.00 93.19 327 GLN A C 1
ATOM 2691 O O . GLN A 1 327 ? 38.899 -4.392 -49.376 1.00 93.19 327 GLN A O 1
ATOM 2696 N N . GLN A 1 328 ? 37.012 -4.777 -48.246 1.00 92.19 328 GLN A N 1
ATOM 2697 C CA . GLN A 1 328 ? 36.792 -6.093 -48.861 1.00 92.19 328 GLN A CA 1
ATOM 2698 C C . GLN A 1 328 ? 36.554 -6.016 -50.375 1.00 92.19 328 GLN A C 1
ATOM 2700 O O . GLN A 1 328 ? 36.926 -6.932 -51.103 1.00 92.19 328 GLN A O 1
ATOM 2705 N N . ASN A 1 329 ? 35.941 -4.935 -50.862 1.00 90.75 329 ASN A N 1
ATOM 2706 C CA . ASN A 1 329 ? 35.720 -4.755 -52.294 1.00 90.75 329 ASN A CA 1
ATOM 2707 C C . ASN A 1 329 ? 37.012 -4.391 -53.042 1.00 90.75 329 ASN A C 1
ATOM 2709 O O . ASN A 1 329 ? 37.192 -4.856 -54.161 1.00 90.75 329 ASN A O 1
ATOM 2713 N N . THR A 1 330 ? 37.921 -3.612 -52.442 1.00 88.31 330 THR A N 1
ATOM 2714 C CA . THR A 1 330 ? 39.192 -3.240 -53.095 1.00 88.31 330 THR A CA 1
ATOM 2715 C C . THR A 1 330 ? 40.148 -4.420 -53.263 1.00 88.31 330 THR A C 1
ATOM 2717 O O . THR A 1 330 ? 40.871 -4.483 -54.255 1.00 88.31 330 THR A O 1
ATOM 2720 N N . ASP A 1 331 ? 40.127 -5.382 -52.338 1.00 82.06 331 ASP A N 1
ATOM 2721 C CA . ASP A 1 331 ? 40.995 -6.563 -52.417 1.00 82.06 331 ASP A CA 1
ATOM 2722 C C . ASP A 1 331 ? 40.559 -7.533 -53.534 1.00 82.06 331 ASP A C 1
ATOM 2724 O O . ASP A 1 331 ? 41.400 -8.175 -54.163 1.00 82.06 331 ASP A O 1
ATOM 2728 N N . ASN A 1 332 ? 39.257 -7.594 -53.841 1.00 81.25 332 ASN A N 1
ATOM 2729 C CA . ASN A 1 332 ? 38.720 -8.475 -54.884 1.00 81.25 332 ASN A CA 1
ATOM 2730 C C . ASN A 1 332 ? 38.993 -7.985 -56.319 1.00 81.25 332 ASN A C 1
ATOM 2732 O O . ASN A 1 332 ? 39.073 -8.816 -57.213 1.00 81.25 332 ASN A O 1
ATOM 2736 N N . ASP A 1 333 ? 39.161 -6.678 -56.551 1.00 76.44 333 ASP A N 1
ATOM 2737 C CA . ASP A 1 333 ? 39.445 -6.125 -57.892 1.00 76.44 333 ASP A CA 1
ATOM 2738 C C . ASP A 1 333 ? 40.933 -6.221 -58.292 1.00 76.44 333 ASP A C 1
ATOM 2740 O O . ASP A 1 333 ? 41.292 -5.932 -59.434 1.00 76.44 333 ASP A O 1
ATOM 2744 N N . THR A 1 334 ? 41.818 -6.612 -57.366 1.00 72.38 334 THR A N 1
ATOM 2745 C CA . THR A 1 334 ? 43.276 -6.666 -57.601 1.00 72.38 334 THR A CA 1
ATOM 2746 C C . THR A 1 334 ? 43.789 -8.086 -57.904 1.00 72.38 334 THR A C 1
ATOM 2748 O O . THR A 1 334 ? 44.990 -8.273 -58.108 1.00 72.38 334 THR A O 1
ATOM 2751 N N . THR A 1 335 ? 42.902 -9.087 -57.942 1.00 63.81 335 THR A N 1
ATOM 2752 C CA . THR A 1 335 ? 43.223 -10.496 -58.253 1.00 63.81 335 THR A CA 1
ATOM 2753 C C . THR A 1 335 ? 42.627 -10.879 -59.598 1.00 63.81 335 THR A C 1
ATOM 2755 O O . THR A 1 335 ? 43.334 -11.557 -60.380 1.00 63.81 335 THR A O 1
#

Secondary structure (DSSP, 8-state):
----S--HHHHHHHHHHHHHHHH-GGGT-TTSGGGG-HHHHHHHHHHHHHHTT--HHHHHHHHHHHHHHHHHHHHHHHHS-STTS---TTHHHHGGGGGT------S---------------------------------------------------------------------------------------------------------HHHHHHHHHHHHHHHHHHHHHHHS-TT-HHHHHHHHHHHHHHHHHHHHHHHHH-HHHH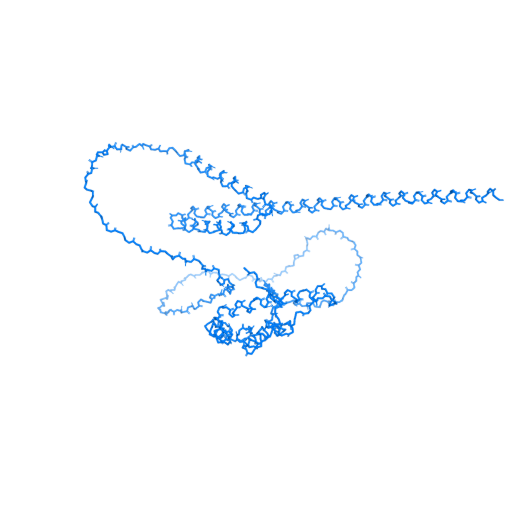HHHHHHHHHHHHHHHHHHHHHHHHHHHHHHHHHHHHHHHHHHHHHHHHHHHHHHHHHHHHHHTT-

Mean predicted aligned error: 21.38 Å

Organism: Aedes aegypti (NCBI:txid7159)

pLDDT: mean 70.63, std 23.51, range [31.59, 98.62]

Foldseek 3Di:
DPPPCDDPVNLVVVLVLLVLVVVVCLQQAPPDPNVPPPVVNLVSLCVSQVVVVGHSVVSVVSVVVVVVVLVVVVVVCVVDPPDDDPPPPCNVSCCVNVVRPDDPPVDPPPPPPPPPDDDDDDDDDDDDDDDDDDDDDDDDDDDDDDDDDDDDDDDDDDDDDDPDPPPDPPDPPPPPDPDDDDDDDDDDDDDDDDDDDDPDDDDDDDDDDDDDPVVVVVVVVVVVVVVVVVVVVLPPDDVCVVVNVVVVVVVVVVLVVVLVVCVVPPVVVSVVSVVVVVVVVVVVVVVVVVVVVVVVVVVVVVVVVVVVVVVVVVVVVVVVVVVVVVVVVVVVVVD